Protein AF-A0A6G1S0A0-F1 (afdb_monomer_lite)

InterPro domains:
  IPR024366 Alpha-ketoglutarate-dependent dioxygenase FTO, C-terminal [PF12934] (105-200)
  IPR024367 Alpha-ketoglutarate-dependent dioxygenase FTO, catalytic domain [PF12933] (1-101)
  IPR024367 Alpha-ketoglutarate-dependent dioxygenase FTO, catalytic domain [SM01223] (1-102)
  IPR032868 Alpha-ketoglutarate-dependent dioxygenase FTO [PTHR31291] (1-202)
  IPR037151 Alpha-ketoglutarate-dependent dioxygenase AlkB-like superfamily [G3DSA:2.60.120.590] (1-106)
  IPR038413 FTO, C-terminal domain superfamily [G3DSA:1.20.58.1470] (107-204)

Organism: NCBI:txid2861861

pLDDT: mean 92.12, std 13.57, range [42.38, 98.81]

Structure (mmCIF, N/CA/C/O backbone):
data_AF-A0A6G1S0A0-F1
#
_entry.id   AF-A0A6G1S0A0-F1
#
loop_
_atom_site.group_PDB
_atom_site.id
_atom_site.type_symbol
_atom_site.label_atom_id
_atom_site.label_alt_id
_atom_site.label_comp_id
_atom_site.label_asym_id
_atom_site.label_entity_id
_atom_site.label_seq_id
_atom_site.pdbx_PDB_ins_code
_atom_site.Cartn_x
_atom_site.Cartn_y
_atom_site.Cartn_z
_atom_site.occupancy
_atom_site.B_iso_or_equiv
_atom_site.auth_seq_id
_atom_site.auth_comp_id
_atom_site.auth_asym_id
_atom_site.auth_atom_id
_atom_site.pdbx_PDB_model_num
ATOM 1 N N . ALA A 1 1 ? 19.056 2.245 -9.902 1.00 95.50 1 ALA A N 1
ATOM 2 C CA . ALA A 1 1 ? 18.126 3.201 -9.265 1.00 95.50 1 ALA A CA 1
ATOM 3 C C . ALA A 1 1 ? 17.149 2.480 -8.344 1.00 95.50 1 ALA A C 1
ATOM 5 O O . ALA A 1 1 ? 17.009 2.894 -7.205 1.00 95.50 1 ALA A O 1
ATOM 6 N N . VAL A 1 2 ? 16.526 1.392 -8.809 1.00 98.38 2 VAL A N 1
ATOM 7 C CA . VAL A 1 2 ? 15.686 0.499 -7.994 1.00 98.38 2 VAL A CA 1
ATOM 8 C C . VAL A 1 2 ? 16.148 -0.935 -8.245 1.00 98.38 2 VAL A C 1
ATOM 10 O O . VAL A 1 2 ? 16.406 -1.281 -9.399 1.00 98.38 2 VAL A O 1
ATOM 13 N N . SER A 1 3 ? 16.311 -1.728 -7.188 1.00 98.50 3 SER A N 1
ATOM 14 C CA . SER A 1 3 ? 16.755 -3.129 -7.265 1.00 98.50 3 SER A CA 1
ATOM 15 C C . SER A 1 3 ? 15.668 -4.053 -7.833 1.00 98.50 3 SER A C 1
ATOM 17 O O . SER A 1 3 ? 14.539 -3.624 -8.060 1.00 98.50 3 SER A O 1
ATOM 19 N N . TRP A 1 4 ? 16.009 -5.322 -8.077 1.00 98.62 4 TRP A N 1
ATOM 20 C CA . TRP A 1 4 ? 15.035 -6.349 -8.461 1.00 98.62 4 TRP A CA 1
ATOM 21 C C . TRP A 1 4 ? 13.940 -6.492 -7.403 1.00 98.62 4 TRP A C 1
ATOM 23 O O . TRP A 1 4 ? 14.249 -6.711 -6.233 1.00 98.62 4 TRP A O 1
ATOM 33 N N . HIS A 1 5 ? 12.683 -6.365 -7.818 1.00 98.62 5 HIS A N 1
ATOM 34 C CA . HIS A 1 5 ? 11.521 -6.475 -6.941 1.00 98.62 5 HIS A CA 1
ATOM 35 C C . HIS A 1 5 ? 10.269 -6.900 -7.717 1.00 98.62 5 HIS A C 1
ATOM 37 O O . HIS A 1 5 ? 10.259 -6.934 -8.953 1.00 98.62 5 HIS A O 1
ATOM 43 N N . HIS A 1 6 ? 9.231 -7.215 -6.949 1.00 98.38 6 HIS A N 1
ATOM 44 C CA . HIS A 1 6 ? 7.844 -7.253 -7.391 1.00 98.38 6 HIS A CA 1
ATOM 45 C C . HIS A 1 6 ? 7.145 -6.014 -6.830 1.00 98.38 6 HIS A C 1
ATOM 47 O O . HIS A 1 6 ? 7.466 -5.576 -5.723 1.00 98.38 6 HIS A O 1
ATOM 53 N N . ASP A 1 7 ? 6.200 -5.449 -7.571 1.00 98.25 7 ASP A N 1
ATOM 54 C CA . ASP A 1 7 ? 5.330 -4.417 -7.025 1.00 98.25 7 ASP A CA 1
ATOM 55 C C . ASP A 1 7 ? 4.378 -5.025 -5.987 1.00 98.25 7 ASP A C 1
ATOM 57 O O . ASP A 1 7 ? 3.679 -5.998 -6.273 1.00 98.25 7 ASP A O 1
ATOM 61 N N . GLU A 1 8 ? 4.352 -4.435 -4.793 1.00 97.25 8 GLU A N 1
ATOM 62 C CA . GLU A 1 8 ? 3.496 -4.851 -3.680 1.00 97.25 8 GLU A CA 1
ATOM 63 C C . GLU A 1 8 ? 2.157 -4.098 -3.665 1.00 97.25 8 GLU A C 1
ATOM 65 O O . GLU A 1 8 ? 2.003 -3.041 -4.287 1.00 97.25 8 GLU A O 1
ATOM 70 N N . ASN A 1 9 ? 1.200 -4.633 -2.899 1.00 97.19 9 ASN A N 1
ATOM 71 C CA . ASN A 1 9 ? -0.123 -4.048 -2.658 1.00 97.19 9 ASN A CA 1
ATOM 72 C C . ASN A 1 9 ? -0.909 -3.717 -3.942 1.00 97.19 9 ASN A C 1
ATOM 74 O O . ASN A 1 9 ? -1.528 -2.657 -4.057 1.00 97.19 9 ASN A O 1
ATOM 78 N N . LEU A 1 10 ? -0.856 -4.616 -4.926 1.00 97.88 10 LEU A N 1
ATOM 79 C CA . LEU A 1 10 ? -1.609 -4.524 -6.174 1.00 97.88 10 LEU A CA 1
ATOM 80 C C . LEU A 1 10 ? -2.776 -5.509 -6.171 1.00 97.88 10 LEU A C 1
ATOM 82 O O . LEU A 1 10 ? -2.641 -6.625 -5.672 1.00 97.88 10 LEU A O 1
ATOM 86 N N . VAL A 1 11 ? -3.885 -5.126 -6.808 1.00 97.94 11 VAL A N 1
ATOM 87 C CA . VAL A 1 11 ? -4.951 -6.078 -7.149 1.00 97.94 11 VAL A CA 1
ATOM 88 C C . VAL A 1 11 ? -4.357 -7.198 -8.010 1.00 97.94 11 VAL A C 1
ATOM 90 O O . VAL A 1 11 ? -3.557 -6.933 -8.915 1.00 97.94 11 VAL A O 1
ATOM 93 N N . GLU A 1 12 ? -4.735 -8.446 -7.730 1.00 96.81 12 GLU A N 1
ATOM 94 C CA . GLU A 1 12 ? -4.226 -9.622 -8.443 1.00 96.81 12 GLU A CA 1
ATOM 95 C C . GLU A 1 12 ? -4.387 -9.466 -9.966 1.00 96.81 12 GLU A C 1
ATOM 97 O O . GLU A 1 12 ? -5.451 -9.076 -10.453 1.00 96.81 12 GLU A O 1
ATOM 102 N N . ARG A 1 13 ? -3.305 -9.741 -10.713 1.00 97.81 13 ARG A N 1
ATOM 103 C CA . ARG A 1 13 ? -3.213 -9.607 -12.184 1.00 97.81 13 ARG A CA 1
ATOM 104 C C . ARG A 1 13 ? -3.558 -8.220 -12.742 1.00 97.81 13 ARG A C 1
ATOM 106 O O . ARG A 1 13 ? -3.835 -8.066 -13.933 1.00 97.81 13 ARG A O 1
ATOM 113 N N . SER A 1 14 ? -3.559 -7.188 -11.901 1.00 98.31 14 SER A N 1
ATOM 114 C CA . SER A 1 14 ? -3.779 -5.825 -12.370 1.00 98.31 14 SER A CA 1
ATOM 115 C C . SER A 1 14 ? -2.586 -5.299 -13.166 1.00 98.31 14 SER A C 1
ATOM 117 O O . SER A 1 14 ? -1.429 -5.640 -12.926 1.00 98.31 14 SER A O 1
ATOM 119 N N . THR A 1 15 ? -2.885 -4.441 -14.141 1.00 98.31 15 THR A N 1
ATOM 120 C CA . THR A 1 15 ? -1.860 -3.821 -14.983 1.00 98.31 15 THR A CA 1
ATOM 121 C C . THR A 1 15 ? -1.139 -2.697 -14.244 1.00 98.31 15 THR A C 1
ATOM 123 O O . THR A 1 15 ? -1.774 -1.851 -13.610 1.00 98.31 15 THR A O 1
ATOM 126 N N . VAL A 1 16 ? 0.181 -2.631 -14.423 1.00 98.75 16 VAL A N 1
ATOM 127 C CA . VAL A 1 16 ? 0.999 -1.465 -14.067 1.00 98.75 16 VAL A CA 1
ATOM 128 C C . VAL A 1 16 ? 1.418 -0.750 -15.344 1.00 98.75 16 VAL A C 1
ATOM 130 O O . VAL A 1 16 ? 1.975 -1.364 -16.255 1.00 98.75 16 VAL A O 1
ATOM 133 N N . ALA A 1 17 ? 1.166 0.555 -15.412 1.00 98.69 17 ALA A N 1
ATOM 134 C CA . ALA A 1 17 ? 1.540 1.389 -16.550 1.00 98.69 17 ALA A CA 1
ATOM 135 C C . ALA A 1 17 ? 2.553 2.447 -16.124 1.00 98.69 17 ALA A C 1
ATOM 137 O O . ALA A 1 17 ? 2.339 3.160 -15.144 1.00 98.69 17 ALA A O 1
ATOM 138 N N . VAL A 1 18 ? 3.655 2.571 -16.861 1.00 98.69 18 VAL A N 1
ATOM 139 C CA . VAL A 1 18 ? 4.736 3.493 -16.508 1.00 98.69 18 VAL A CA 1
ATOM 140 C C . VAL A 1 18 ? 5.029 4.431 -17.658 1.00 98.69 18 VAL A C 1
ATOM 142 O O . VAL A 1 18 ? 5.481 3.991 -18.708 1.00 98.69 18 VAL A O 1
ATOM 145 N N . TYR A 1 19 ? 4.840 5.727 -17.426 1.00 98.69 19 TYR A N 1
ATOM 146 C CA . TYR A 1 19 ? 5.375 6.781 -18.283 1.00 98.69 19 TYR A CA 1
ATOM 147 C C . TYR A 1 19 ? 6.781 7.157 -17.806 1.00 98.69 19 TYR A C 1
ATOM 149 O O . TYR A 1 19 ? 6.988 7.414 -16.615 1.00 98.69 19 TYR A O 1
ATOM 157 N N . SER A 1 20 ? 7.750 7.188 -18.717 1.00 97.94 20 SER A N 1
ATOM 158 C CA . SER A 1 20 ? 9.151 7.488 -18.435 1.00 97.94 20 SER A CA 1
ATOM 159 C C . SER A 1 20 ? 9.557 8.831 -19.028 1.00 97.94 20 SER A C 1
ATOM 161 O O . SER A 1 20 ? 9.347 9.102 -20.206 1.00 97.94 20 SER A O 1
ATOM 163 N N . TYR A 1 21 ? 10.199 9.672 -18.220 1.00 97.38 21 TYR A N 1
ATOM 164 C CA . TYR A 1 21 ? 10.673 10.979 -18.652 1.00 97.38 21 TYR A CA 1
ATOM 165 C C . TYR A 1 21 ? 12.127 11.190 -18.240 1.00 97.38 21 TYR A C 1
ATOM 167 O O . TYR A 1 21 ? 12.425 11.605 -17.119 1.00 97.38 21 TYR A O 1
ATOM 175 N N . SER A 1 22 ? 13.037 10.886 -19.157 1.00 94.00 22 SER A N 1
ATOM 176 C CA . SER A 1 22 ? 14.454 11.216 -19.023 1.00 94.00 22 SER A CA 1
ATOM 177 C C . SER A 1 22 ? 14.657 12.696 -19.352 1.00 94.00 22 SER A C 1
ATOM 179 O O . SER A 1 22 ? 14.157 13.182 -20.366 1.00 94.00 22 SER A O 1
ATOM 181 N N . CYS A 1 23 ? 15.362 13.431 -18.492 1.00 91.19 23 CYS A N 1
ATOM 182 C CA . CYS A 1 23 ? 15.725 14.813 -18.776 1.00 91.19 23 CYS A CA 1
ATOM 183 C C . CYS A 1 23 ? 16.877 14.802 -19.782 1.00 91.19 23 CYS A C 1
ATOM 185 O O . CYS A 1 23 ? 17.993 14.420 -19.434 1.00 91.19 23 CYS A O 1
ATOM 187 N N . GLU A 1 24 ? 16.620 15.206 -21.022 1.00 76.44 24 GLU A N 1
ATOM 188 C CA . GLU A 1 24 ? 17.705 15.502 -21.953 1.00 76.44 24 GLU A CA 1
ATOM 189 C C . GLU A 1 24 ? 18.445 16.755 -21.473 1.00 76.44 24 GLU A C 1
ATOM 191 O O . GLU A 1 24 ? 17.831 17.783 -21.162 1.00 76.44 24 GLU A O 1
ATOM 196 N N . GLU A 1 25 ? 19.773 16.688 -21.396 1.00 63.12 25 GLU A N 1
ATOM 197 C CA . GLU A 1 25 ? 20.568 17.897 -21.236 1.00 63.12 25 GLU A CA 1
ATOM 198 C C . GLU A 1 25 ? 20.462 18.699 -22.534 1.00 63.12 25 GLU A C 1
ATOM 200 O O . GLU A 1 25 ? 20.972 18.295 -23.579 1.00 63.12 25 GLU A O 1
ATOM 205 N N . LYS A 1 26 ? 19.805 19.864 -22.481 1.00 50.25 26 LYS A N 1
ATOM 206 C CA . LYS A 1 26 ? 19.878 20.861 -23.555 1.00 50.25 26 LYS A CA 1
ATOM 207 C C . LYS A 1 26 ? 21.329 21.339 -23.675 1.00 50.25 26 LYS A C 1
ATOM 209 O O . LYS A 1 26 ? 21.698 22.328 -23.051 1.00 50.25 26 LYS A O 1
ATOM 214 N N . GLY A 1 27 ? 22.155 20.626 -24.437 1.00 47.56 27 GLY A N 1
ATOM 215 C CA . GLY A 1 27 ? 23.546 21.013 -24.677 1.00 47.56 27 GLY A CA 1
ATOM 216 C C . GLY A 1 27 ? 24.524 19.894 -25.018 1.00 47.56 27 GLY A C 1
ATOM 217 O O . GLY A 1 27 ? 25.614 20.212 -25.478 1.00 47.56 27 GLY A O 1
ATOM 218 N N . SER A 1 28 ? 24.174 18.617 -24.859 1.00 45.78 28 SER A N 1
ATOM 219 C CA . SER A 1 28 ? 25.066 17.511 -25.227 1.00 45.78 28 SER A CA 1
ATOM 220 C C . SER A 1 28 ? 24.499 16.701 -26.388 1.00 45.78 28 SER A C 1
ATOM 222 O O . SER A 1 28 ? 24.260 15.501 -26.302 1.00 45.78 28 SER A O 1
ATOM 224 N N . ALA A 1 29 ? 24.403 17.351 -27.551 1.00 43.88 29 ALA A N 1
ATOM 225 C CA . ALA A 1 29 ? 24.795 16.640 -28.760 1.00 43.88 29 ALA A CA 1
ATOM 226 C C . ALA A 1 29 ? 26.285 16.308 -28.579 1.00 43.88 29 ALA A C 1
ATOM 228 O O . ALA A 1 29 ? 27.152 17.093 -28.954 1.00 43.88 29 ALA A O 1
ATOM 229 N N . MET A 1 30 ? 26.586 15.206 -27.883 1.00 47.97 30 MET A N 1
ATOM 230 C CA . MET A 1 30 ? 27.919 14.627 -27.914 1.00 47.97 30 MET A CA 1
ATOM 231 C C . MET A 1 30 ? 28.153 14.221 -29.363 1.00 47.97 30 MET A C 1
ATOM 233 O O . MET A 1 30 ? 27.707 13.172 -29.826 1.00 47.97 30 MET A O 1
ATOM 237 N N . GLU A 1 31 ? 28.799 15.122 -30.095 1.00 42.38 31 GLU A N 1
ATOM 238 C CA . GLU A 1 31 ? 29.459 14.819 -31.346 1.00 42.38 31 GLU A CA 1
ATOM 239 C C . GLU A 1 31 ? 30.332 13.577 -31.132 1.00 42.38 31 GLU A C 1
ATOM 241 O O . GLU A 1 31 ? 31.257 13.578 -30.322 1.00 42.38 31 GLU A O 1
ATOM 246 N N . GLY A 1 32 ? 30.001 12.507 -31.855 1.00 50.59 32 GLY A N 1
ATOM 247 C CA . GLY A 1 32 ? 30.906 11.401 -32.142 1.00 50.59 32 GLY A CA 1
ATOM 248 C C . GLY A 1 32 ? 31.420 10.619 -30.934 1.00 50.59 32 GLY A C 1
ATOM 249 O O . GLY A 1 32 ? 32.616 10.634 -30.650 1.00 50.59 32 GLY A O 1
ATOM 250 N N . SER A 1 33 ? 30.574 9.802 -30.303 1.00 45.50 33 SER A N 1
ATOM 251 C CA . SER A 1 33 ? 31.106 8.594 -29.668 1.00 45.50 33 SER A CA 1
ATOM 252 C C . SER A 1 33 ? 31.300 7.547 -30.762 1.00 45.50 33 SER A C 1
ATOM 254 O O . SER A 1 33 ? 30.321 7.067 -31.334 1.00 45.50 33 SER A O 1
ATOM 256 N N . ASN A 1 34 ? 32.560 7.231 -31.076 1.00 43.56 34 ASN A N 1
ATOM 257 C CA . ASN A 1 34 ? 32.950 6.086 -31.899 1.00 43.56 34 ASN A CA 1
ATOM 258 C C . ASN A 1 34 ? 32.008 4.900 -31.654 1.00 43.56 34 ASN A C 1
ATOM 260 O O . ASN A 1 34 ? 31.751 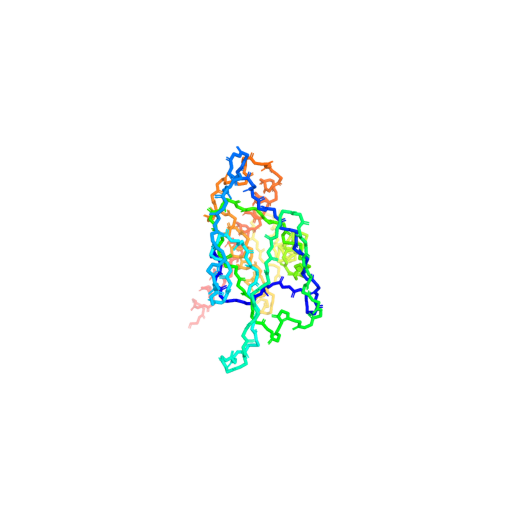4.576 -30.494 1.00 43.56 34 ASN A O 1
ATOM 264 N N . GLU A 1 35 ? 31.575 4.226 -32.723 1.00 49.06 35 GLU A N 1
ATOM 265 C CA . GLU A 1 35 ? 30.969 2.889 -32.694 1.00 49.06 35 GLU A CA 1
ATOM 266 C C . GLU A 1 35 ? 31.973 1.868 -32.116 1.00 49.06 35 GLU A C 1
ATOM 268 O O . GLU A 1 35 ? 32.453 0.950 -32.777 1.00 49.06 35 GLU A O 1
ATOM 273 N N . GLN A 1 36 ? 32.356 2.025 -30.853 1.00 55.56 36 GLN A N 1
ATOM 274 C CA . GLN A 1 36 ? 32.823 0.913 -30.060 1.00 55.56 36 GLN A CA 1
ATOM 275 C C . GLN A 1 36 ? 31.597 0.038 -29.879 1.00 55.56 36 GLN A C 1
ATOM 277 O O . GLN A 1 36 ? 30.600 0.476 -29.314 1.00 55.56 36 GLN A O 1
ATOM 282 N N . THR A 1 37 ? 31.658 -1.187 -30.391 1.00 57.12 37 THR A N 1
ATOM 283 C CA . THR A 1 37 ? 30.698 -2.252 -30.097 1.00 57.12 37 THR A CA 1
ATOM 284 C C . THR A 1 37 ? 30.572 -2.402 -28.583 1.00 57.12 37 THR A C 1
ATOM 286 O O . THR A 1 37 ? 31.327 -3.151 -27.956 1.00 57.12 37 THR A O 1
ATOM 289 N N . LEU A 1 38 ? 29.655 -1.647 -27.981 1.00 65.38 38 LEU A N 1
ATOM 290 C CA . LEU A 1 38 ? 29.326 -1.745 -26.572 1.00 65.38 38 LEU A CA 1
ATOM 291 C C . LEU A 1 38 ? 28.714 -3.131 -26.375 1.00 65.38 38 LEU A C 1
ATOM 293 O O . LEU A 1 38 ? 27.673 -3.460 -26.940 1.00 65.38 38 LEU A O 1
ATOM 297 N N . LYS A 1 39 ? 29.398 -3.988 -25.613 1.00 86.19 39 LYS A N 1
ATOM 298 C CA . LYS A 1 39 ? 28.815 -5.262 -25.193 1.00 86.19 39 LYS A CA 1
ATOM 299 C C . LYS A 1 39 ? 27.770 -4.974 -24.118 1.00 86.19 39 LYS A C 1
ATOM 301 O O . LYS A 1 39 ? 28.127 -4.609 -23.001 1.00 86.19 39 LYS A O 1
ATOM 306 N N . GLY A 1 40 ? 26.500 -5.193 -24.448 1.00 90.44 40 GLY A N 1
ATOM 307 C CA . GLY A 1 40 ? 25.378 -5.048 -23.521 1.00 90.44 40 GLY A CA 1
ATOM 308 C C . GLY A 1 40 ? 24.667 -3.699 -23.634 1.00 90.44 40 GLY A C 1
ATOM 309 O O . GLY A 1 40 ? 24.695 -3.056 -24.677 1.00 90.44 40 GLY A O 1
ATOM 310 N N . ARG A 1 41 ? 23.979 -3.307 -22.557 1.00 93.94 41 ARG A N 1
ATOM 311 C CA . ARG A 1 41 ? 23.152 -2.091 -22.501 1.00 93.94 41 ARG A CA 1
ATOM 312 C C . ARG A 1 41 ? 23.995 -0.813 -22.496 1.00 93.94 41 ARG A C 1
ATOM 314 O O . ARG A 1 41 ? 25.085 -0.800 -21.922 1.00 93.94 41 ARG A O 1
ATOM 321 N N . ASP A 1 42 ? 23.438 0.283 -23.005 1.00 94.19 42 ASP A N 1
ATOM 322 C CA . ASP A 1 42 ? 24.081 1.602 -22.964 1.00 94.19 42 ASP A CA 1
ATOM 323 C C . ASP A 1 42 ? 24.128 2.165 -21.519 1.00 94.19 42 ASP A C 1
ATOM 325 O O . ASP A 1 42 ? 23.076 2.310 -20.877 1.00 94.19 42 ASP A O 1
ATOM 329 N N . PRO A 1 43 ? 25.321 2.463 -20.957 1.00 94.12 43 PRO A N 1
ATOM 330 C CA . PRO A 1 43 ? 25.464 3.055 -19.630 1.00 94.12 43 PRO A CA 1
ATOM 331 C C . PRO A 1 43 ? 24.762 4.410 -19.461 1.00 94.12 43 PRO A C 1
ATOM 333 O O . PRO A 1 43 ? 24.310 4.705 -18.353 1.00 94.12 43 PRO A O 1
ATOM 336 N N . ALA A 1 44 ? 24.649 5.200 -20.532 1.00 93.12 44 ALA A N 1
ATOM 337 C CA . ALA A 1 44 ? 24.101 6.551 -20.510 1.00 93.12 44 ALA A CA 1
ATOM 338 C C . ALA A 1 44 ? 22.567 6.583 -20.489 1.00 93.12 44 ALA A C 1
ATOM 340 O O . ALA A 1 44 ? 21.980 7.523 -19.947 1.00 93.12 44 ALA A O 1
ATOM 341 N N . VAL A 1 45 ? 21.920 5.546 -21.024 1.00 95.25 45 VAL A N 1
ATOM 342 C CA . VAL A 1 45 ? 20.464 5.480 -21.195 1.00 95.25 45 VAL A CA 1
ATOM 343 C C . VAL A 1 45 ? 19.796 4.793 -19.999 1.00 95.25 45 VAL A C 1
ATOM 345 O O . VAL A 1 45 ? 20.304 3.824 -19.425 1.00 95.25 45 VAL A O 1
ATOM 348 N N . TRP A 1 46 ? 18.624 5.294 -19.606 1.00 97.88 46 TRP A N 1
ATOM 349 C CA . TRP A 1 46 ? 17.771 4.657 -18.601 1.00 97.88 46 TRP A CA 1
ATOM 350 C C . TRP A 1 46 ? 17.133 3.395 -19.164 1.00 97.88 46 TRP A C 1
ATOM 352 O O . TRP A 1 46 ? 16.697 3.392 -20.307 1.00 97.88 46 TRP A O 1
ATOM 362 N N . HIS A 1 47 ? 17.042 2.332 -18.366 1.00 98.50 47 HIS A N 1
ATOM 363 C CA . HIS A 1 47 ? 16.380 1.102 -18.801 1.00 98.50 47 HIS A CA 1
ATOM 364 C C . HIS A 1 47 ? 15.461 0.548 -17.713 1.00 98.50 47 HIS A C 1
ATOM 366 O O . HIS A 1 47 ? 15.727 0.698 -16.513 1.00 98.50 47 HIS A O 1
ATOM 372 N N . VAL A 1 48 ? 14.413 -0.157 -18.137 1.00 98.69 48 VAL A N 1
ATOM 373 C CA . VAL A 1 48 ? 13.723 -1.129 -17.284 1.00 98.69 48 VAL A CA 1
ATOM 374 C C . VAL A 1 48 ? 14.347 -2.502 -17.515 1.00 98.69 48 VAL A C 1
ATOM 376 O O . VAL A 1 48 ? 14.512 -2.944 -18.653 1.00 98.69 48 VAL A O 1
ATOM 379 N N . GLY A 1 49 ? 14.761 -3.143 -16.426 1.00 98.62 49 GLY A N 1
ATOM 380 C CA . GLY A 1 49 ? 15.245 -4.515 -16.442 1.00 98.62 49 GLY A CA 1
ATOM 381 C C . GLY A 1 49 ? 14.109 -5.482 -16.131 1.00 98.62 49 GLY A C 1
ATOM 382 O O . GLY A 1 49 ? 13.315 -5.192 -15.240 1.00 98.62 49 GLY A O 1
ATOM 383 N N . LEU A 1 50 ? 14.058 -6.626 -16.810 1.00 98.75 50 LEU A N 1
ATOM 384 C CA . LEU A 1 50 ? 13.082 -7.692 -16.567 1.00 98.75 50 LEU A CA 1
ATOM 385 C C . LEU A 1 50 ? 13.786 -9.052 -16.506 1.00 98.75 50 LEU A C 1
ATOM 387 O O . LEU A 1 50 ? 14.651 -9.339 -17.336 1.00 98.75 50 LEU A O 1
ATOM 391 N N . LYS A 1 51 ? 13.406 -9.896 -15.545 1.00 98.69 51 LYS A N 1
ATOM 392 C CA . LYS A 1 51 ? 13.862 -11.289 -15.449 1.00 98.69 51 LYS A CA 1
ATOM 393 C C . LYS A 1 51 ? 12.756 -12.193 -14.923 1.00 98.69 51 LYS A C 1
ATOM 395 O O . LYS A 1 51 ? 11.928 -11.749 -14.131 1.00 98.69 51 LYS A O 1
ATOM 400 N N . VAL A 1 52 ? 12.789 -13.468 -15.293 1.00 98.62 52 VAL A N 1
ATOM 401 C CA . VAL A 1 52 ? 11.930 -14.491 -14.680 1.00 98.62 52 VAL A CA 1
ATOM 402 C C . VAL A 1 52 ? 12.279 -14.595 -13.187 1.00 98.62 52 VAL A C 1
ATOM 404 O O . VAL A 1 52 ? 13.454 -14.522 -12.800 1.00 98.62 52 VAL A O 1
ATOM 407 N N . ALA A 1 53 ? 11.270 -14.682 -12.318 1.00 97.62 53 ALA A N 1
ATOM 408 C CA . ALA A 1 53 ? 11.496 -14.817 -10.882 1.00 97.62 53 ALA A CA 1
ATOM 409 C C . ALA A 1 53 ? 12.271 -16.112 -10.584 1.00 97.62 53 ALA A C 1
ATOM 411 O O . ALA A 1 53 ? 12.032 -17.140 -11.209 1.00 97.62 53 ALA A O 1
ATOM 412 N N . TRP A 1 54 ? 13.217 -16.054 -9.640 1.00 97.25 54 TRP A N 1
ATOM 413 C CA . TRP A 1 54 ? 14.063 -17.196 -9.233 1.00 97.25 54 TRP A CA 1
ATOM 414 C C . TRP A 1 54 ? 15.008 -17.771 -10.301 1.00 97.25 54 TRP A C 1
ATOM 416 O O . TRP A 1 54 ? 15.757 -18.695 -10.004 1.00 97.25 54 TRP A O 1
ATOM 426 N N . ASP A 1 55 ? 15.037 -17.195 -11.501 1.00 98.31 55 ASP A N 1
ATOM 427 C CA . ASP A 1 55 ? 15.871 -17.651 -12.613 1.00 98.31 55 ASP A CA 1
ATOM 428 C C . ASP A 1 55 ? 16.953 -16.612 -12.949 1.00 98.31 55 ASP A C 1
ATOM 430 O O . ASP A 1 55 ? 16.667 -15.417 -13.066 1.00 98.31 55 ASP A O 1
ATOM 434 N N . ILE A 1 56 ? 18.203 -17.057 -13.055 1.00 97.75 56 ILE A N 1
ATOM 435 C CA . ILE A 1 56 ? 19.349 -16.251 -13.508 1.00 97.75 56 ILE A CA 1
ATOM 436 C C . ILE A 1 56 ? 20.068 -16.872 -14.716 1.00 97.75 56 ILE A C 1
ATOM 438 O O . ILE A 1 56 ? 21.054 -16.306 -15.183 1.00 97.75 56 ILE A O 1
ATOM 442 N N . GLU A 1 57 ? 19.583 -18.014 -15.207 1.00 98.38 57 GLU A N 1
ATOM 443 C CA . GLU A 1 57 ? 20.093 -18.710 -16.390 1.00 98.38 57 GLU A CA 1
ATOM 444 C C . GLU A 1 57 ? 19.451 -18.139 -17.656 1.00 98.38 57 GLU A C 1
ATOM 446 O O . GLU A 1 57 ? 20.136 -17.878 -18.647 1.00 98.38 57 GLU A O 1
ATOM 451 N N . THR A 1 58 ? 18.138 -17.878 -17.616 1.00 98.31 58 THR A N 1
ATOM 452 C CA . THR A 1 58 ? 17.451 -17.178 -18.705 1.00 98.31 58 THR A CA 1
ATOM 453 C C . THR A 1 58 ? 17.972 -15.739 -18.791 1.00 98.31 58 THR A C 1
ATOM 455 O O . THR A 1 58 ? 17.855 -14.988 -17.815 1.00 98.31 58 THR A O 1
ATOM 458 N N . PRO A 1 59 ? 18.521 -15.302 -19.944 1.00 98.06 59 PRO A N 1
ATOM 459 C CA . PRO A 1 59 ? 19.028 -13.944 -20.090 1.00 98.06 59 PRO A CA 1
ATOM 460 C C . PRO A 1 59 ? 17.941 -12.900 -19.814 1.00 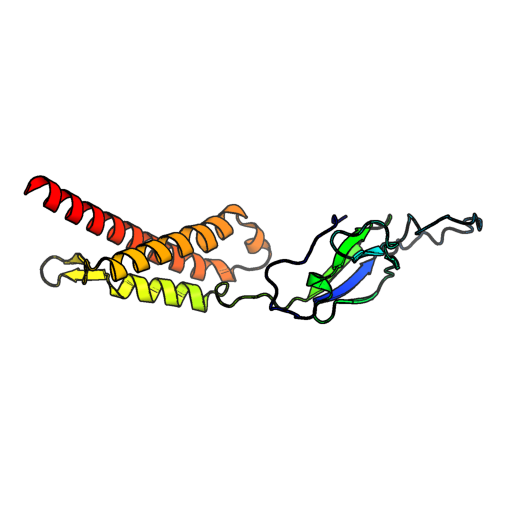98.06 59 PRO A C 1
ATOM 462 O O . PRO A 1 59 ? 16.883 -12.901 -20.443 1.00 98.06 59 PRO A O 1
ATOM 465 N N . GLY A 1 60 ? 18.213 -11.989 -18.879 1.00 98.00 60 GLY A N 1
ATOM 466 C CA . GLY A 1 60 ? 17.321 -10.871 -18.584 1.00 98.00 60 GLY A CA 1
ATOM 467 C C . GLY A 1 60 ? 17.261 -9.855 -19.726 1.00 98.00 60 GLY A C 1
ATOM 468 O O . GLY A 1 60 ? 18.197 -9.716 -20.516 1.00 98.00 60 GLY A O 1
ATOM 469 N N . LEU A 1 61 ? 16.169 -9.097 -19.780 1.00 98.50 61 LEU A N 1
ATOM 470 C CA . LEU A 1 61 ? 15.995 -8.000 -20.727 1.00 98.50 61 LEU A CA 1
ATOM 471 C C . LEU A 1 61 ? 16.383 -6.675 -20.076 1.00 98.50 61 LEU A C 1
ATOM 473 O O . LEU A 1 61 ? 16.057 -6.430 -18.916 1.00 98.50 61 LEU A O 1
ATOM 477 N N . ALA A 1 62 ? 17.035 -5.804 -20.843 1.00 98.44 62 ALA A N 1
ATOM 478 C CA . ALA A 1 62 ? 17.259 -4.405 -20.497 1.00 98.44 62 ALA A CA 1
ATOM 479 C C . ALA A 1 62 ? 16.676 -3.546 -21.622 1.00 98.44 62 ALA A C 1
ATOM 481 O O . ALA A 1 62 ? 17.264 -3.443 -22.696 1.00 98.44 62 ALA A O 1
ATOM 482 N N . ILE A 1 63 ? 15.500 -2.967 -21.387 1.00 98.25 63 ILE A N 1
ATOM 483 C CA . ILE A 1 63 ? 14.740 -2.231 -22.403 1.00 98.25 63 ILE A CA 1
ATOM 484 C C . ILE A 1 63 ? 15.042 -0.734 -22.245 1.00 98.25 63 ILE A C 1
ATOM 486 O O . ILE A 1 63 ? 14.796 -0.209 -21.153 1.00 98.25 63 ILE A O 1
ATOM 490 N N . PRO A 1 64 ? 15.591 -0.050 -23.269 1.00 97.81 64 PRO A N 1
ATOM 491 C CA . PRO A 1 64 ? 15.911 1.373 -23.187 1.00 97.81 64 PRO A CA 1
ATOM 492 C C . PRO A 1 64 ? 14.640 2.215 -23.047 1.00 97.81 64 PRO A C 1
ATOM 494 O O . PRO A 1 64 ? 13.608 1.898 -23.632 1.00 97.81 64 PRO A O 1
ATOM 497 N N . LEU A 1 65 ? 14.728 3.283 -22.256 1.00 97.25 65 LEU A N 1
ATOM 498 C CA . LEU A 1 65 ? 13.649 4.226 -21.977 1.00 97.25 65 LEU A CA 1
ATOM 499 C C . LEU A 1 65 ? 14.105 5.645 -22.324 1.00 97.25 65 LEU A C 1
ATOM 501 O O . LEU A 1 65 ? 14.812 6.303 -21.548 1.00 97.25 65 LEU A O 1
ATOM 505 N N . HIS A 1 66 ? 13.661 6.125 -23.478 1.00 95.12 66 HIS A N 1
ATOM 506 C CA . HIS A 1 66 ? 13.856 7.497 -23.920 1.00 95.12 66 HIS A CA 1
ATOM 507 C C . HIS A 1 66 ? 12.793 8.421 -23.321 1.00 95.12 66 HIS A C 1
ATOM 509 O O . HIS A 1 66 ? 11.907 8.016 -22.558 1.00 95.12 66 HIS A O 1
ATOM 515 N N . GLN A 1 67 ? 12.924 9.710 -23.613 1.00 95.94 67 GLN A N 1
ATOM 516 C CA . GLN A 1 67 ? 11.984 10.714 -23.148 1.00 95.94 67 GLN A CA 1
ATOM 517 C C . GLN A 1 67 ? 10.593 10.473 -23.755 1.00 95.94 67 GLN A C 1
ATOM 519 O O . GLN A 1 67 ? 10.417 10.543 -24.966 1.00 95.94 67 GLN A O 1
ATOM 524 N N . GLY A 1 68 ? 9.597 10.231 -22.902 1.00 95.00 68 GLY A N 1
ATOM 525 C CA . GLY A 1 68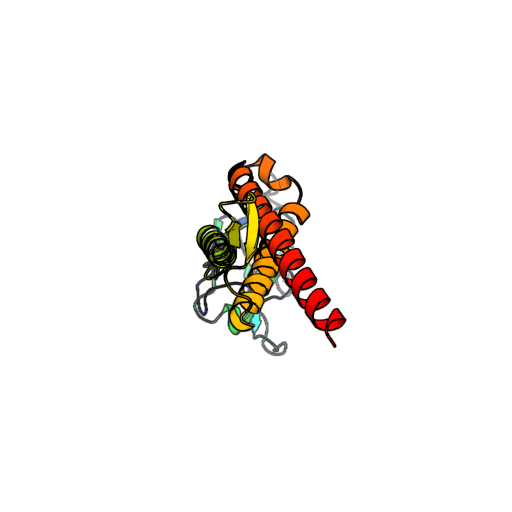 ? 8.206 10.046 -23.319 1.00 95.00 68 GLY A CA 1
ATOM 526 C C . GLY A 1 68 ? 7.808 8.598 -23.595 1.00 95.00 68 GLY A C 1
ATOM 527 O O . GLY A 1 68 ? 6.621 8.338 -23.797 1.00 95.00 68 GLY A O 1
ATOM 528 N N . ASP A 1 69 ? 8.754 7.657 -23.546 1.00 98.06 69 ASP A N 1
ATOM 529 C CA . ASP A 1 69 ? 8.444 6.235 -23.666 1.00 98.06 69 ASP A CA 1
ATOM 530 C C . ASP A 1 69 ? 7.545 5.782 -22.510 1.00 98.06 69 ASP A C 1
ATOM 532 O O . ASP A 1 69 ? 7.696 6.209 -21.358 1.00 98.06 69 ASP A O 1
ATOM 536 N N . PHE A 1 70 ? 6.628 4.863 -22.806 1.00 97.19 70 PHE A N 1
ATOM 537 C CA . PHE A 1 70 ? 5.822 4.193 -21.795 1.00 97.19 70 PHE A CA 1
ATOM 538 C C . PHE A 1 70 ? 5.882 2.677 -21.967 1.00 97.19 70 PHE A C 1
ATOM 540 O O . PHE A 1 70 ? 6.046 2.169 -23.075 1.00 97.19 70 PHE A O 1
ATOM 547 N N . TYR A 1 71 ? 5.733 1.948 -20.864 1.00 98.50 71 TYR A N 1
ATOM 548 C CA . TYR A 1 71 ? 5.644 0.490 -20.877 1.00 98.50 71 TYR A CA 1
ATOM 549 C C . TYR A 1 71 ? 4.535 -0.006 -19.952 1.00 98.50 71 TYR A C 1
ATOM 551 O O . TYR A 1 71 ? 4.096 0.697 -19.037 1.00 98.50 71 TYR A O 1
ATOM 559 N N . LEU A 1 72 ? 4.078 -1.227 -20.219 1.00 98.62 72 LEU A N 1
ATOM 560 C CA . LEU A 1 72 ? 2.977 -1.874 -19.519 1.00 98.62 72 LEU A CA 1
ATOM 561 C C . LEU A 1 72 ? 3.436 -3.234 -18.994 1.00 98.62 72 LEU A C 1
ATOM 563 O O . LEU A 1 72 ? 4.008 -4.024 -19.744 1.00 98.62 72 LEU A O 1
ATOM 567 N N . MET A 1 73 ? 3.151 -3.512 -17.726 1.00 98.56 73 MET A N 1
ATOM 568 C CA . MET A 1 73 ? 3.228 -4.854 -17.156 1.00 98.56 73 MET A CA 1
ATOM 569 C C . MET A 1 73 ? 1.804 -5.385 -17.045 1.00 98.56 73 MET A C 1
ATOM 571 O O . MET A 1 73 ? 1.008 -4.846 -16.278 1.00 98.56 73 MET A O 1
ATOM 575 N N . LEU A 1 74 ? 1.474 -6.373 -17.876 1.00 98.56 74 LEU A N 1
ATOM 576 C CA . LEU A 1 74 ? 0.117 -6.895 -18.042 1.00 98.56 74 LEU A CA 1
ATOM 577 C C . LEU A 1 74 ? -0.070 -8.195 -17.256 1.00 98.56 74 LEU A C 1
ATOM 579 O O . LEU A 1 74 ? 0.869 -8.980 -17.147 1.00 98.56 74 LEU A O 1
ATOM 583 N N . ASP A 1 75 ? -1.297 -8.434 -16.792 1.00 98.38 75 ASP A N 1
ATOM 584 C CA . ASP A 1 75 ? -1.717 -9.675 -16.126 1.00 98.38 75 ASP A CA 1
ATOM 585 C C . ASP A 1 75 ? -0.740 -10.101 -15.005 1.00 98.38 75 ASP A C 1
ATOM 587 O O . ASP A 1 75 ? -0.374 -9.299 -14.143 1.00 98.38 75 ASP A O 1
ATOM 591 N N . ASP A 1 76 ? -0.303 -11.355 -15.003 1.00 98.19 76 ASP A N 1
ATOM 592 C CA . ASP A 1 76 ? 0.591 -11.944 -14.016 1.00 98.19 76 ASP A CA 1
ATOM 593 C C . ASP A 1 76 ? 2.079 -11.592 -14.196 1.00 98.19 76 ASP A C 1
ATOM 595 O O . ASP A 1 76 ? 2.915 -12.136 -13.471 1.00 98.19 76 ASP A O 1
ATOM 599 N N . LEU A 1 77 ? 2.450 -10.670 -15.098 1.00 98.50 77 LEU A N 1
ATOM 600 C CA . LEU A 1 77 ? 3.860 -10.340 -15.351 1.00 98.50 77 LEU A CA 1
ATOM 601 C C . LEU A 1 77 ? 4.578 -9.884 -14.074 1.00 98.50 77 LEU A C 1
ATOM 603 O O . LEU A 1 77 ? 5.692 -10.323 -13.805 1.00 98.50 77 LEU A O 1
ATOM 607 N N . ASN A 1 78 ? 3.925 -9.059 -13.248 1.00 98.31 78 ASN A N 1
ATOM 608 C CA . ASN A 1 78 ? 4.486 -8.620 -11.966 1.00 98.31 78 ASN A CA 1
ATOM 609 C C . ASN A 1 78 ? 4.594 -9.759 -10.932 1.00 98.31 78 ASN A C 1
ATOM 611 O O . ASN A 1 78 ? 5.341 -9.634 -9.970 1.00 98.31 78 ASN A O 1
ATOM 615 N N . MET A 1 79 ? 3.870 -10.866 -11.110 1.00 97.81 79 MET A N 1
ATOM 616 C CA . MET A 1 79 ? 3.933 -12.037 -10.226 1.00 97.81 79 MET A CA 1
ATOM 617 C C . MET A 1 79 ? 5.002 -13.034 -10.689 1.00 97.81 79 MET A C 1
ATOM 619 O O . MET A 1 79 ? 5.720 -13.606 -9.873 1.00 97.81 79 MET A O 1
ATOM 623 N N . THR A 1 80 ? 5.114 -13.244 -12.001 1.00 98.44 80 THR A N 1
ATOM 624 C CA . THR A 1 80 ? 5.997 -14.250 -12.612 1.00 98.44 80 THR A CA 1
ATOM 625 C C . THR A 1 80 ? 7.409 -13.727 -12.876 1.00 98.44 80 THR A C 1
ATOM 627 O O . THR A 1 80 ? 8.359 -14.510 -12.954 1.00 98.44 80 THR A O 1
ATOM 630 N N . HIS A 1 81 ? 7.570 -12.408 -12.987 1.00 98.69 81 HIS A N 1
ATOM 631 C CA . HIS A 1 81 ? 8.838 -11.749 -13.273 1.00 98.69 81 HIS A CA 1
ATOM 632 C C . HIS A 1 81 ? 9.179 -10.707 -12.212 1.00 98.69 81 HIS A C 1
ATOM 634 O O . HIS A 1 81 ? 8.312 -10.095 -11.592 1.00 98.69 81 HIS A O 1
ATOM 640 N N . GLN A 1 82 ? 10.477 -10.487 -12.033 1.00 98.75 82 GLN A N 1
ATOM 641 C CA . GLN A 1 82 ? 11.011 -9.363 -11.277 1.00 98.75 82 GLN A CA 1
ATOM 642 C C . GLN A 1 82 ? 11.426 -8.270 -12.249 1.00 98.75 82 GLN A C 1
ATOM 644 O O . GLN A 1 82 ? 11.951 -8.556 -13.331 1.00 98.75 82 GLN A O 1
ATOM 649 N N . HIS A 1 83 ? 11.277 -7.020 -11.828 1.00 98.81 83 HIS A N 1
ATOM 650 C CA . HIS A 1 83 ? 11.768 -5.882 -12.589 1.00 98.81 83 HIS A CA 1
ATOM 651 C C . HIS A 1 83 ? 12.692 -4.997 -11.747 1.00 98.81 83 HIS A C 1
ATOM 653 O O . HIS A 1 83 ? 12.689 -5.034 -10.514 1.00 98.81 83 HIS A O 1
ATOM 659 N N . CYS A 1 84 ? 13.551 -4.237 -12.418 1.00 98.75 84 CYS A N 1
ATOM 660 C CA . CYS A 1 84 ? 14.438 -3.263 -11.790 1.00 98.75 84 CYS A CA 1
ATOM 661 C C . CYS A 1 84 ? 14.562 -2.008 -12.658 1.00 98.75 84 CYS A C 1
ATOM 663 O O . CYS A 1 84 ? 14.192 -2.000 -13.833 1.00 98.75 84 CYS A O 1
ATOM 665 N N . VAL A 1 85 ? 15.108 -0.934 -12.083 1.00 98.62 85 VAL A N 1
ATOM 666 C CA . VAL A 1 85 ? 15.377 0.307 -12.822 1.00 98.62 85 VAL A CA 1
ATOM 667 C C . VAL A 1 85 ? 16.880 0.536 -12.890 1.00 98.62 85 VAL A C 1
ATOM 669 O O . VAL A 1 85 ? 17.526 0.874 -11.884 1.00 98.62 85 VAL A O 1
ATOM 672 N N . LEU A 1 86 ? 17.420 0.389 -14.099 1.00 98.31 86 LEU A N 1
ATOM 673 C CA . LEU A 1 86 ? 18.823 0.622 -14.418 1.00 98.31 86 LEU A CA 1
ATOM 674 C C . LEU A 1 86 ? 19.018 2.112 -14.713 1.00 98.31 86 LEU A C 1
ATOM 676 O O . LEU A 1 86 ? 18.320 2.691 -15.546 1.00 98.31 86 LEU A O 1
ATOM 680 N N . ALA A 1 87 ? 19.940 2.737 -13.984 1.00 97.88 87 ALA A N 1
ATOM 681 C CA . ALA A 1 87 ? 20.176 4.171 -14.095 1.00 97.88 87 ALA A CA 1
ATOM 682 C C . ALA A 1 87 ? 20.957 4.507 -15.375 1.00 97.88 87 ALA A C 1
ATOM 684 O O . ALA A 1 87 ? 21.949 3.838 -15.688 1.00 97.88 87 ALA A O 1
ATOM 685 N N . GLY A 1 88 ? 20.501 5.555 -16.063 1.00 95.25 88 GLY A N 1
ATOM 686 C CA . GLY A 1 88 ? 21.303 6.318 -17.015 1.00 95.25 88 GLY A CA 1
ATOM 687 C C . GLY A 1 88 ? 22.075 7.437 -16.310 1.00 95.25 88 GLY A C 1
ATOM 688 O O . GLY A 1 88 ? 22.087 7.514 -15.078 1.00 95.25 88 GLY A O 1
ATOM 689 N N . PHE A 1 89 ? 22.710 8.316 -17.085 1.00 93.81 89 PHE A N 1
ATOM 690 C CA . PHE A 1 89 ? 23.506 9.421 -16.533 1.00 93.81 89 PHE A CA 1
ATOM 691 C C . PHE A 1 89 ? 22.672 10.650 -16.170 1.00 93.81 89 PHE A C 1
ATOM 693 O O . PHE A 1 89 ? 22.974 11.323 -15.186 1.00 93.81 89 PHE A O 1
ATOM 700 N N . SER A 1 90 ? 21.620 10.942 -16.936 1.00 94.19 90 SER A N 1
ATOM 701 C CA . SER A 1 90 ? 20.799 12.127 -16.704 1.00 94.19 90 SER A CA 1
ATOM 702 C C . SER A 1 90 ? 19.750 11.911 -15.605 1.00 94.19 90 SER A C 1
ATOM 704 O O . SER A 1 90 ? 19.350 10.774 -15.335 1.00 94.19 90 SER A O 1
ATOM 706 N N . PRO A 1 91 ? 19.249 12.983 -14.965 1.00 96.81 91 PRO A N 1
ATOM 707 C CA . PRO A 1 91 ? 18.068 12.896 -14.115 1.00 96.81 91 PRO A CA 1
ATOM 708 C C . PRO A 1 91 ? 16.863 12.342 -14.882 1.00 96.81 91 PRO A C 1
ATOM 710 O O . PRO A 1 91 ? 16.689 12.601 -16.072 1.00 96.81 91 PRO A O 1
ATOM 713 N N . ARG A 1 92 ? 15.995 11.607 -14.187 1.00 96.75 92 ARG A N 1
ATOM 714 C CA . ARG A 1 92 ? 14.808 10.992 -14.786 1.00 96.75 92 ARG A CA 1
ATOM 715 C C . ARG A 1 92 ? 13.661 10.954 -13.796 1.00 96.75 92 ARG A C 1
ATOM 717 O O . ARG A 1 92 ? 13.850 10.656 -12.619 1.00 96.75 92 ARG A O 1
ATOM 724 N N . PHE A 1 93 ? 12.470 11.214 -14.312 1.00 97.94 93 PHE A N 1
ATOM 725 C CA . PHE A 1 93 ? 11.202 11.055 -13.621 1.00 97.94 93 PHE A CA 1
ATOM 726 C C . PHE A 1 93 ? 10.419 9.896 -14.237 1.00 97.94 93 PHE A C 1
ATOM 728 O O . PHE A 1 93 ? 10.638 9.497 -15.384 1.00 97.94 93 PHE A O 1
ATOM 735 N N . SER A 1 94 ? 9.477 9.361 -13.473 1.00 98.19 94 SER A N 1
ATOM 736 C CA . SER A 1 94 ? 8.502 8.403 -13.978 1.00 98.19 94 SER A CA 1
ATOM 737 C C . SER A 1 94 ? 7.176 8.562 -13.258 1.00 98.19 94 SER A C 1
ATOM 739 O O . SER A 1 94 ? 7.154 8.892 -12.072 1.00 98.19 94 SER A O 1
ATOM 741 N N . SER A 1 95 ? 6.087 8.278 -13.965 1.00 98.62 95 SER A N 1
ATOM 742 C CA . SER A 1 95 ? 4.758 8.123 -13.378 1.00 98.62 95 SER A CA 1
ATOM 743 C C . SER A 1 95 ? 4.356 6.659 -13.480 1.00 98.62 95 SER A C 1
ATOM 745 O O . SER A 1 95 ? 4.152 6.162 -14.587 1.00 98.62 95 SER A O 1
ATOM 747 N N . THR A 1 96 ? 4.279 5.967 -12.343 1.00 98.56 96 THR A N 1
ATOM 748 C CA . THR A 1 96 ? 3.925 4.542 -12.263 1.00 98.56 96 THR A CA 1
ATOM 749 C C . THR A 1 96 ? 2.488 4.405 -11.774 1.00 98.56 96 THR A C 1
ATOM 751 O O . THR A 1 96 ? 2.217 4.483 -10.577 1.00 98.56 96 THR A O 1
ATOM 754 N N . HIS A 1 97 ? 1.565 4.222 -12.712 1.00 98.69 97 HIS A N 1
ATOM 755 C CA . HIS A 1 97 ? 0.137 4.068 -12.469 1.00 98.69 97 HIS A CA 1
ATOM 756 C C . HIS A 1 97 ? -0.165 2.628 -12.052 1.00 98.69 97 HIS A C 1
ATOM 758 O O . HIS A 1 97 ? 0.290 1.680 -12.695 1.00 98.69 97 HIS A O 1
ATOM 764 N N . ARG A 1 98 ? -0.926 2.479 -10.965 1.00 98.56 98 ARG A N 1
ATOM 765 C CA . ARG A 1 98 ? -1.180 1.206 -10.282 1.00 98.56 98 ARG A CA 1
ATOM 766 C C . ARG A 1 98 ? -2.655 1.071 -9.934 1.00 98.56 98 ARG A C 1
ATOM 768 O O . ARG A 1 98 ? -3.317 2.075 -9.670 1.00 98.56 98 ARG A O 1
ATOM 775 N N . VAL A 1 99 ? -3.123 -0.168 -9.839 1.00 98.38 99 VAL A N 1
ATOM 776 C CA . VAL A 1 99 ? -4.387 -0.506 -9.179 1.00 98.38 99 VAL A CA 1
ATOM 777 C C . VAL A 1 99 ? -4.043 -1.064 -7.802 1.00 98.38 99 VAL A C 1
ATOM 779 O O . VAL A 1 99 ? -3.783 -2.255 -7.651 1.00 98.38 99 VAL A O 1
ATOM 782 N N . ALA A 1 100 ? -3.955 -0.176 -6.813 1.00 97.81 100 ALA A N 1
ATOM 783 C CA . ALA A 1 100 ? -3.648 -0.581 -5.447 1.00 97.81 100 ALA A CA 1
ATOM 784 C C . ALA A 1 100 ? -4.776 -1.457 -4.879 1.00 97.81 100 ALA A C 1
ATOM 786 O O . ALA A 1 100 ? -5.950 -1.123 -5.058 1.00 97.81 100 ALA A O 1
ATOM 787 N N . ASP A 1 101 ? -4.435 -2.531 -4.165 1.00 97.06 101 ASP A N 1
ATOM 788 C CA . ASP A 1 101 ? -5.413 -3.240 -3.340 1.00 97.06 101 ASP A CA 1
ATOM 789 C C . ASP A 1 101 ? -5.725 -2.378 -2.114 1.00 97.06 101 ASP A C 1
ATOM 791 O O . ASP A 1 101 ? -5.019 -2.353 -1.107 1.00 97.06 101 ASP A O 1
ATOM 795 N N . CYS A 1 102 ? -6.779 -1.579 -2.241 1.00 95.62 102 CYS A N 1
ATOM 796 C CA . CYS A 1 102 ? -7.234 -0.676 -1.197 1.00 95.62 102 CYS A CA 1
ATOM 797 C C . CYS A 1 102 ? -8.464 -1.208 -0.455 1.00 95.62 102 CYS A C 1
ATOM 799 O O . CYS A 1 102 ? -9.116 -0.436 0.247 1.00 95.62 102 CYS A O 1
ATOM 801 N N . SER A 1 103 ? -8.758 -2.512 -0.539 1.00 95.94 103 SER A N 1
ATOM 802 C CA . SER A 1 103 ? -9.898 -3.140 0.151 1.00 95.94 103 SER A CA 1
ATOM 803 C C . SER A 1 103 ? -9.958 -2.802 1.648 1.00 95.94 103 SER A C 1
ATOM 805 O O . SER A 1 103 ? -11.040 -2.588 2.189 1.00 95.94 103 SER A O 1
ATOM 807 N N . ARG A 1 104 ? -8.789 -2.668 2.290 1.00 96.06 104 ARG A N 1
ATOM 808 C CA . ARG A 1 104 ? -8.614 -2.230 3.690 1.00 96.06 104 ARG A CA 1
ATOM 809 C C . ARG A 1 104 ? -7.791 -0.940 3.841 1.00 96.06 104 ARG A C 1
ATOM 811 O O . ARG A 1 104 ? -7.442 -0.538 4.945 1.00 96.06 104 ARG A O 1
ATOM 818 N N . GLY A 1 105 ? -7.465 -0.289 2.725 1.00 96.69 105 GLY A N 1
ATOM 819 C CA . GLY A 1 105 ? -6.532 0.843 2.648 1.00 96.69 105 GLY A CA 1
ATOM 820 C C . GLY A 1 105 ? -7.191 2.198 2.386 1.00 96.69 105 GLY A C 1
ATOM 821 O O . GLY A 1 105 ? -6.506 3.140 1.992 1.00 96.69 105 GLY A O 1
ATOM 822 N N . THR A 1 106 ? -8.515 2.313 2.539 1.00 98.44 106 THR A N 1
ATOM 823 C CA . THR A 1 106 ? -9.252 3.568 2.315 1.00 98.44 106 THR A CA 1
ATOM 824 C C . THR A 1 106 ? -9.716 4.209 3.616 1.00 98.44 106 THR A C 1
ATOM 826 O O . THR A 1 106 ? -9.976 3.536 4.613 1.00 98.44 106 THR A O 1
ATOM 829 N N . LEU A 1 107 ? -9.833 5.542 3.599 1.00 98.38 107 LEU A N 1
ATOM 830 C CA . LEU A 1 107 ? -10.309 6.300 4.754 1.00 98.38 107 LEU A CA 1
ATOM 831 C C . LEU A 1 107 ? -11.731 5.879 5.161 1.00 98.38 107 LEU A C 1
ATOM 833 O O . LEU A 1 107 ? -12.030 5.794 6.346 1.00 98.38 107 LEU A O 1
ATOM 837 N N . GLU A 1 108 ? -12.596 5.616 4.180 1.00 98.44 108 GLU A N 1
ATOM 838 C CA . GLU A 1 108 ? -13.965 5.149 4.419 1.00 98.44 108 GLU A CA 1
ATOM 839 C C . GLU A 1 108 ? -13.979 3.818 5.175 1.00 98.44 108 GLU A C 1
ATOM 841 O O . GLU A 1 108 ? -14.663 3.711 6.192 1.00 98.44 108 GLU A O 1
ATOM 846 N N . TYR A 1 109 ? -13.160 2.852 4.743 1.00 98.69 109 TYR A N 1
ATOM 847 C CA . TYR A 1 109 ? -13.022 1.566 5.421 1.00 98.69 109 TYR A CA 1
ATOM 848 C C . TYR A 1 109 ? -12.624 1.743 6.891 1.00 98.69 109 TYR A C 1
ATOM 850 O O . TYR A 1 109 ? -13.346 1.286 7.776 1.00 98.69 109 TYR A O 1
ATOM 858 N N . ILE A 1 110 ? -11.521 2.445 7.181 1.00 98.75 110 ILE A N 1
ATOM 859 C CA . ILE A 1 110 ? -11.037 2.538 8.567 1.00 98.75 110 ILE A CA 1
ATOM 860 C C . ILE A 1 110 ? -11.979 3.353 9.458 1.00 98.75 110 ILE A C 1
ATOM 862 O O . ILE A 1 110 ? -12.137 3.044 10.638 1.00 98.75 110 ILE A O 1
ATOM 866 N N . LEU A 1 111 ? -12.648 4.375 8.913 1.00 98.62 111 LEU A N 1
ATOM 867 C CA . LEU A 1 111 ? -13.671 5.104 9.660 1.00 98.62 111 LEU A CA 1
ATOM 868 C C . LEU A 1 111 ? -14.848 4.190 10.004 1.00 98.62 111 LEU A C 1
ATOM 870 O O . LEU A 1 111 ? -15.288 4.210 11.152 1.00 98.62 111 LEU A O 1
ATOM 874 N N . GLY A 1 112 ? -15.298 3.359 9.059 1.00 98.62 112 GLY A N 1
ATOM 875 C CA . GLY A 1 112 ? -16.334 2.354 9.297 1.00 98.62 112 GLY A CA 1
ATOM 876 C C . GLY A 1 112 ? -15.936 1.340 10.372 1.00 98.62 112 GLY A C 1
ATOM 877 O O . GLY A 1 112 ? -16.733 1.051 11.263 1.00 98.62 112 GLY A O 1
ATOM 878 N N . GLN A 1 113 ? -14.685 0.867 10.357 1.00 98.75 113 GLN A N 1
ATOM 879 C CA . GLN A 1 113 ? -14.147 -0.027 11.390 1.00 98.75 113 GLN A CA 1
ATOM 880 C C . GLN A 1 113 ? -14.157 0.641 12.772 1.00 98.75 113 GLN A C 1
ATOM 882 O O . GLN A 1 113 ? -14.675 0.078 13.736 1.00 98.75 113 GLN A O 1
ATOM 887 N N . CYS A 1 114 ? -13.647 1.867 12.885 1.00 98.75 114 CYS A N 1
ATOM 888 C CA . CYS A 1 114 ? -13.665 2.606 14.146 1.00 98.75 114 CYS A CA 1
ATOM 889 C C . CYS A 1 114 ? -15.093 2.845 14.657 1.00 98.75 114 CYS A C 1
ATOM 891 O O . CYS A 1 114 ? -15.362 2.668 15.843 1.00 98.75 114 CYS A O 1
ATOM 893 N N . GLU A 1 115 ? -16.021 3.230 13.778 1.00 98.38 115 GLU A N 1
ATOM 894 C CA . GLU A 1 115 ? -17.425 3.432 14.140 1.00 98.38 115 GLU A CA 1
ATOM 895 C C . GLU A 1 115 ? -18.067 2.127 14.627 1.00 98.38 115 GLU A C 1
ATOM 897 O O . GLU A 1 115 ? -18.768 2.152 15.638 1.00 98.38 115 GLU A O 1
ATOM 902 N N . LEU A 1 116 ? -17.762 0.990 13.989 1.00 98.38 116 LEU A N 1
ATOM 903 C CA . LEU A 1 116 ? -18.175 -0.343 14.432 1.00 98.38 116 LEU A CA 1
ATOM 904 C C . LEU A 1 116 ? -17.645 -0.671 15.836 1.00 98.38 116 LEU A C 1
ATOM 906 O O . LEU A 1 116 ? -18.428 -1.063 16.699 1.00 98.38 116 LEU A O 1
ATOM 910 N N . ALA A 1 117 ? -16.352 -0.464 16.100 1.00 98.38 117 ALA A N 1
ATOM 911 C CA . ALA A 1 117 ? -15.767 -0.713 17.420 1.00 98.38 117 ALA A CA 1
ATOM 912 C C . ALA A 1 117 ? -16.442 0.133 18.515 1.00 98.38 117 ALA A C 1
ATOM 914 O O . ALA A 1 117 ? -16.810 -0.376 19.578 1.00 98.38 117 ALA A O 1
ATOM 915 N N . LEU A 1 118 ? -16.680 1.418 18.235 1.00 97.81 118 LEU A N 1
ATOM 916 C CA . LEU A 1 118 ? -17.306 2.343 19.179 1.00 97.81 118 LEU A CA 1
ATOM 917 C C . LEU A 1 118 ? -18.781 2.037 19.461 1.00 97.81 118 LEU A C 1
ATOM 919 O O . LEU A 1 118 ? -19.313 2.542 20.450 1.00 97.81 118 LEU A O 1
ATOM 923 N N . GLN A 1 119 ? -19.442 1.171 18.685 1.00 97.62 119 GLN A N 1
ATOM 924 C CA . GLN A 1 119 ? -20.791 0.709 19.027 1.00 97.62 119 GLN A CA 1
ATOM 925 C C . GLN A 1 119 ? -20.830 -0.008 20.377 1.00 97.62 119 GLN A C 1
ATOM 927 O O . GLN A 1 119 ? -21.879 0.019 21.020 1.00 97.62 119 GLN A O 1
ATOM 932 N N . ASN A 1 120 ? -19.720 -0.603 20.832 1.00 97.62 120 ASN A N 1
ATOM 933 C CA . ASN A 1 120 ? -19.641 -1.251 22.140 1.00 97.62 120 ASN A CA 1
ATOM 934 C C . ASN A 1 120 ? -19.424 -0.264 23.305 1.00 97.62 120 ASN A C 1
ATOM 936 O O . ASN A 1 120 ? -19.470 -0.673 24.461 1.00 97.62 120 ASN A O 1
ATOM 940 N N . LEU A 1 121 ? -19.205 1.026 23.033 1.00 96.19 121 LEU A N 1
ATOM 941 C CA . LEU A 1 121 ? -19.097 2.062 24.058 1.00 96.19 121 LEU A CA 1
ATOM 942 C C . LEU A 1 121 ? -20.479 2.663 24.350 1.00 96.19 121 LEU A C 1
ATOM 944 O O . LEU A 1 121 ? -21.262 2.946 23.438 1.00 96.19 121 LEU A O 1
ATOM 948 N N . GLN A 1 122 ? -20.788 2.871 25.626 1.00 94.00 122 GLN A N 1
ATOM 949 C CA . GLN A 1 122 ? -21.983 3.590 26.060 1.00 94.00 122 GLN A CA 1
ATOM 950 C C . GLN A 1 122 ? -21.662 4.567 27.190 1.00 94.00 122 GLN A C 1
ATOM 952 O O . GLN A 1 122 ? -20.728 4.359 27.966 1.00 94.00 122 GLN A O 1
ATOM 957 N N . THR A 1 123 ? -22.475 5.614 27.285 1.00 90.81 123 THR A N 1
ATOM 958 C CA . THR A 1 123 ? -22.469 6.550 28.407 1.00 90.81 123 THR A CA 1
ATOM 959 C C . THR A 1 123 ? -23.662 6.229 29.292 1.00 90.81 123 THR A C 1
ATOM 961 O O . THR A 1 123 ? -24.792 6.184 28.808 1.00 90.81 123 THR A O 1
ATOM 964 N N . ASP A 1 124 ? -23.405 5.992 30.571 1.00 80.56 124 ASP A N 1
ATOM 965 C CA . ASP A 1 124 ? -24.440 5.794 31.576 1.00 80.56 124 ASP A CA 1
ATOM 966 C C . ASP A 1 124 ? -25.218 7.104 31.795 1.00 80.56 124 ASP A C 1
ATOM 968 O O . ASP A 1 124 ? -24.618 8.162 32.011 1.00 80.56 124 ASP A O 1
ATOM 972 N N . SER A 1 125 ? -26.550 7.044 31.699 1.00 77.00 125 SER A N 1
ATOM 973 C CA . SER A 1 125 ? -27.429 8.219 31.752 1.00 77.00 125 SER A CA 1
ATOM 974 C C . SER A 1 125 ? -27.378 8.936 33.095 1.00 77.00 125 SER A C 1
ATOM 976 O O . SER A 1 125 ? -27.564 10.151 33.142 1.00 77.00 125 SER A O 1
ATOM 978 N N . ASP A 1 126 ? -27.100 8.195 34.166 1.00 76.06 126 ASP A N 1
ATOM 979 C CA . ASP A 1 126 ? -27.239 8.698 35.531 1.00 76.06 126 ASP A CA 1
ATOM 980 C C . ASP A 1 126 ? -25.919 9.273 36.061 1.00 76.06 126 ASP A C 1
ATOM 982 O O . ASP A 1 126 ? -25.914 10.232 36.834 1.00 76.06 126 ASP A O 1
ATOM 986 N N . SER A 1 127 ? -24.787 8.715 35.622 1.00 75.88 127 SER A N 1
ATOM 987 C CA . SER A 1 127 ? -23.450 9.064 36.116 1.00 75.88 127 SER A CA 1
ATOM 988 C C . SER A 1 127 ? -22.568 9.787 35.095 1.00 75.88 127 SER A C 1
ATOM 990 O O . SER A 1 127 ? -21.484 10.248 35.455 1.00 75.88 127 SER A O 1
ATOM 992 N N . MET A 1 128 ? -22.994 9.871 33.825 1.00 80.81 128 MET A N 1
ATOM 993 C CA . MET A 1 128 ? -22.152 10.262 32.681 1.00 80.81 128 MET A CA 1
ATOM 994 C C . MET A 1 128 ? -20.880 9.402 32.525 1.00 80.81 128 MET A C 1
ATOM 996 O O . MET A 1 128 ? -19.992 9.743 31.740 1.00 80.81 128 MET A O 1
ATOM 1000 N N . ALA A 1 129 ? -20.767 8.284 33.250 1.00 86.88 129 ALA A N 1
ATOM 1001 C CA . ALA A 1 129 ? -19.605 7.414 33.184 1.00 86.88 129 ALA A CA 1
ATOM 1002 C C . ALA A 1 129 ? -19.639 6.552 31.917 1.00 86.88 129 ALA A C 1
ATOM 1004 O O . ALA A 1 129 ? -20.692 6.098 31.465 1.00 86.88 129 ALA A O 1
ATOM 1005 N N . LEU A 1 130 ? -18.463 6.301 31.348 1.00 92.19 130 LEU A N 1
ATOM 1006 C CA . LEU A 1 130 ? -18.318 5.412 30.202 1.00 92.19 130 LEU A CA 1
ATOM 1007 C C . LEU A 1 130 ? -18.294 3.951 30.663 1.00 92.19 130 LEU A C 1
ATOM 1009 O O . LEU A 1 130 ? -17.599 3.601 31.616 1.00 92.19 130 LEU A O 1
ATOM 1013 N N . SER A 1 131 ? -19.030 3.093 29.961 1.00 93.38 131 SER A N 1
ATOM 1014 C CA . SER A 1 131 ? -19.038 1.643 30.170 1.00 93.38 131 SER A CA 1
ATOM 1015 C C . SER A 1 131 ? -19.123 0.890 28.840 1.00 93.38 131 SER A C 1
ATOM 1017 O O . SER A 1 131 ? -19.375 1.480 27.786 1.00 93.38 131 SER A O 1
ATOM 1019 N N . LEU A 1 132 ? -18.876 -0.421 28.877 1.00 95.44 132 LEU A N 1
ATOM 1020 C CA . LEU A 1 132 ? -18.983 -1.296 27.709 1.00 95.44 132 LEU A CA 1
ATOM 1021 C C . LEU A 1 132 ? -20.361 -1.960 27.668 1.00 95.44 132 LEU A C 1
ATOM 1023 O O . LEU A 1 132 ? -20.841 -2.436 28.695 1.00 95.44 132 LEU A O 1
ATOM 1027 N N . LYS A 1 133 ? -20.974 -2.030 26.482 1.00 95.88 133 LYS A N 1
ATOM 1028 C CA . LYS A 1 133 ? -22.276 -2.691 26.279 1.00 95.88 133 LYS A CA 1
ATOM 1029 C C . LYS A 1 133 ? -22.178 -4.209 26.416 1.00 95.88 133 LYS A C 1
ATOM 1031 O O . LYS A 1 133 ? -23.082 -4.841 26.952 1.00 95.88 133 LYS A O 1
ATOM 1036 N N . SER A 1 134 ? -21.091 -4.791 25.915 1.00 95.69 134 SER A N 1
ATOM 1037 C CA . SER A 1 134 ? -20.818 -6.224 25.933 1.00 95.69 134 SER A CA 1
ATOM 1038 C C . SER A 1 134 ? -19.371 -6.506 26.332 1.00 95.69 134 SER A C 1
ATOM 1040 O O . SER A 1 134 ? -18.436 -5.827 25.900 1.00 95.69 134 SER A O 1
ATOM 1042 N N . LEU A 1 135 ? -19.210 -7.552 27.143 1.00 95.25 135 LEU A N 1
ATOM 1043 C CA . LEU A 1 135 ? -17.929 -8.144 27.545 1.00 95.25 135 LEU A CA 1
ATOM 1044 C C . LEU A 1 135 ? -17.716 -9.522 26.900 1.00 95.25 135 LEU A C 1
ATOM 1046 O O . LEU A 1 135 ? -16.880 -10.305 27.355 1.00 95.25 135 LEU A O 1
ATOM 1050 N N . GLU A 1 136 ? -18.497 -9.852 25.871 1.00 96.81 136 GLU A N 1
ATOM 1051 C CA . GLU A 1 136 ? -18.314 -11.082 25.111 1.00 96.81 136 GLU A CA 1
ATOM 1052 C C . GLU A 1 136 ? -16.935 -11.093 24.439 1.00 96.81 136 GLU A C 1
ATOM 1054 O O . GLU A 1 136 ? -16.518 -10.114 23.818 1.00 96.81 136 GLU A O 1
ATOM 1059 N N . THR A 1 137 ? -16.228 -12.222 24.533 1.00 95.81 137 THR A N 1
ATOM 1060 C CA . THR A 1 137 ? -14.853 -12.359 24.033 1.00 95.81 137 THR A CA 1
ATOM 1061 C C . THR A 1 137 ? -14.720 -11.992 22.556 1.00 95.81 137 THR A C 1
ATOM 1063 O O . THR A 1 137 ? -13.738 -11.357 22.185 1.00 95.81 137 THR A O 1
ATOM 1066 N N . ALA A 1 138 ? -15.704 -12.343 21.722 1.00 97.62 138 ALA A N 1
ATOM 1067 C CA . ALA A 1 138 ? -15.701 -12.000 20.301 1.00 97.62 138 ALA A CA 1
ATOM 1068 C C . ALA A 1 138 ? -15.746 -10.479 20.069 1.00 97.62 138 ALA A C 1
ATOM 1070 O O . ALA A 1 138 ? -14.972 -9.960 19.268 1.00 97.62 138 ALA A O 1
ATOM 1071 N N . VAL A 1 139 ? -16.590 -9.762 20.819 1.00 97.44 139 VAL A N 1
ATOM 1072 C CA . VAL A 1 139 ? -16.735 -8.301 20.719 1.00 97.44 139 VAL A CA 1
ATOM 1073 C C . VAL A 1 139 ? -15.476 -7.596 21.218 1.00 97.44 139 VAL A C 1
ATOM 1075 O O . VAL A 1 139 ? -14.948 -6.717 20.542 1.00 97.44 139 VAL A O 1
ATOM 1078 N N . ILE A 1 140 ? -14.948 -8.006 22.375 1.00 97.69 140 ILE A N 1
ATOM 1079 C CA . ILE A 1 140 ? -13.722 -7.416 22.930 1.00 97.69 140 ILE A CA 1
ATOM 1080 C C . ILE A 1 140 ? -12.525 -7.654 22.007 1.00 97.69 140 ILE A C 1
ATOM 1082 O O . ILE A 1 140 ? -11.738 -6.737 21.775 1.00 97.69 140 ILE A O 1
ATOM 1086 N N . LYS A 1 141 ? -12.413 -8.858 21.434 1.00 98.00 141 LYS A N 1
ATOM 1087 C CA . LYS A 1 141 ? -11.375 -9.174 20.452 1.00 98.00 141 LYS A CA 1
ATOM 1088 C C . LYS A 1 141 ? -11.481 -8.272 19.219 1.00 98.00 141 LYS A C 1
ATOM 1090 O O . LYS A 1 141 ? -10.473 -7.696 18.828 1.00 98.00 141 LYS A O 1
ATOM 1095 N N . GLN A 1 142 ? -12.680 -8.102 18.659 1.00 98.31 142 GLN A N 1
ATOM 1096 C CA . GLN A 1 142 ? -12.898 -7.243 17.491 1.00 98.31 142 GLN A CA 1
ATOM 1097 C C . GLN A 1 142 ? -12.511 -5.783 17.768 1.00 98.31 142 GLN A C 1
ATOM 1099 O O . GLN A 1 142 ? -11.821 -5.168 16.959 1.00 98.31 142 GLN A O 1
ATOM 1104 N N . VAL A 1 143 ? -12.908 -5.236 18.922 1.00 98.19 143 VAL A N 1
ATOM 1105 C CA . VAL A 1 143 ? -12.512 -3.878 19.329 1.00 98.19 143 VAL A CA 1
ATOM 1106 C C . VAL A 1 143 ? -10.990 -3.766 19.431 1.00 98.19 143 VAL A C 1
ATOM 1108 O O . VAL A 1 143 ? -10.426 -2.812 18.906 1.00 98.19 143 VAL A O 1
ATOM 1111 N N . GLY A 1 144 ? -10.318 -4.740 20.054 1.00 98.12 144 GLY A N 1
ATOM 1112 C CA . GLY A 1 144 ? -8.857 -4.741 20.182 1.00 98.12 144 GLY A CA 1
ATOM 1113 C C . GLY A 1 144 ? -8.121 -4.845 18.840 1.00 98.12 144 GLY A C 1
ATOM 1114 O O . GLY A 1 144 ? -7.106 -4.185 18.635 1.00 98.12 144 GLY A O 1
ATOM 1115 N N . GLU A 1 145 ? -8.639 -5.636 17.898 1.00 98.69 145 GLU A N 1
ATOM 1116 C CA . GLU A 1 145 ? -8.083 -5.738 16.542 1.00 98.69 145 GLU A CA 1
ATOM 1117 C C . GLU A 1 145 ? -8.216 -4.415 15.775 1.00 98.69 145 GLU A C 1
ATOM 1119 O O . GLU A 1 145 ? -7.238 -3.952 15.191 1.00 98.69 145 GLU A O 1
ATOM 1124 N N . ILE A 1 146 ? -9.382 -3.764 15.839 1.00 98.81 146 ILE A N 1
ATOM 1125 C CA . ILE A 1 146 ? -9.623 -2.460 15.200 1.00 98.81 146 ILE A CA 1
ATOM 1126 C C . ILE A 1 146 ? -8.781 -1.357 15.854 1.00 98.81 146 ILE A C 1
ATOM 1128 O O . ILE A 1 146 ? -8.245 -0.491 15.159 1.00 98.81 146 ILE A O 1
ATOM 1132 N N . HIS A 1 147 ? -8.630 -1.397 17.180 1.00 98.81 147 HIS A N 1
ATOM 1133 C CA . HIS A 1 147 ? -7.791 -0.466 17.937 1.00 98.81 147 HIS A CA 1
ATOM 1134 C C . HIS A 1 147 ? -6.332 -0.529 17.465 1.00 98.81 147 HIS A C 1
ATOM 1136 O O . HIS A 1 147 ? -5.746 0.510 17.155 1.00 98.81 147 HIS A O 1
ATOM 1142 N N . ASN A 1 148 ? -5.784 -1.736 17.298 1.00 98.75 148 ASN A N 1
ATOM 1143 C CA . ASN A 1 148 ? -4.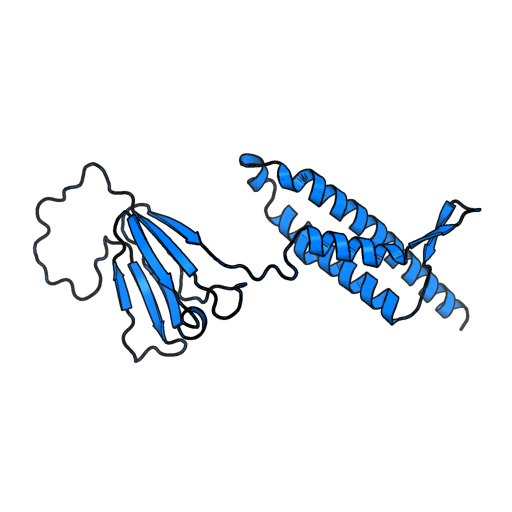452 -1.925 16.723 1.00 98.75 148 ASN A CA 1
ATOM 1144 C C . ASN A 1 148 ? -4.383 -1.484 15.252 1.00 98.75 148 ASN A C 1
ATOM 1146 O O . ASN A 1 148 ? -3.416 -0.838 14.854 1.00 98.75 148 ASN A O 1
ATOM 1150 N N . GLU A 1 149 ? -5.394 -1.804 14.441 1.00 98.75 149 GLU A N 1
ATOM 1151 C CA . GLU A 1 149 ? -5.427 -1.445 13.018 1.00 98.75 149 GLU A CA 1
ATOM 1152 C C . GLU A 1 149 ? -5.349 0.077 12.819 1.00 98.75 149 GLU A C 1
ATOM 1154 O O . GLU A 1 149 ? -4.484 0.557 12.084 1.00 98.75 149 GLU A O 1
ATOM 1159 N N . VAL A 1 150 ? -6.178 0.864 13.521 1.00 98.75 150 VAL A N 1
ATOM 1160 C CA . VAL A 1 150 ? -6.124 2.335 13.423 1.00 98.75 150 VAL A CA 1
ATOM 1161 C C . VAL A 1 150 ? -4.812 2.904 13.971 1.00 98.75 150 VAL A C 1
ATOM 1163 O O . VAL A 1 150 ? -4.299 3.902 13.460 1.00 98.75 150 VAL A O 1
ATOM 1166 N N . GLU A 1 151 ? -4.231 2.281 14.994 1.00 98.75 151 GLU A N 1
ATOM 1167 C CA . GLU A 1 151 ? -2.971 2.742 15.563 1.00 98.75 151 GLU A CA 1
ATOM 1168 C C . GLU A 1 151 ? -1.801 2.531 14.598 1.00 98.75 151 GLU A C 1
ATOM 1170 O O . GLU A 1 151 ? -1.067 3.476 14.288 1.00 98.75 151 GLU A O 1
ATOM 1175 N N . PHE A 1 152 ? -1.612 1.295 14.139 1.00 98.44 152 PHE A N 1
ATOM 1176 C CA . PHE A 1 152 ? -0.389 0.885 13.460 1.00 98.44 152 PHE A CA 1
ATOM 1177 C C . PHE A 1 152 ? -0.439 1.089 11.954 1.00 98.44 152 PHE A C 1
ATOM 1179 O O . PHE A 1 152 ? 0.571 1.524 11.405 1.00 98.44 152 PHE A O 1
ATOM 1186 N N . GLU A 1 153 ? -1.584 0.869 11.305 1.00 98.19 153 GLU A N 1
ATOM 1187 C CA . GLU A 1 153 ? -1.709 1.005 9.847 1.00 98.19 153 GLU A CA 1
ATOM 1188 C C . GLU A 1 153 ? -2.044 2.439 9.414 1.00 98.19 153 GLU A C 1
ATOM 1190 O O . GLU A 1 153 ? -1.790 2.818 8.272 1.00 98.19 153 GLU A O 1
ATOM 1195 N N . TRP A 1 154 ? -2.555 3.272 10.329 1.00 98.31 154 TRP A N 1
ATOM 1196 C CA . TRP A 1 154 ? -2.991 4.636 10.011 1.00 98.31 154 TRP A CA 1
ATOM 1197 C C . TRP A 1 154 ? -2.210 5.703 10.769 1.00 98.31 154 TRP A C 1
ATOM 1199 O O . TRP A 1 154 ? -1.419 6.431 10.167 1.00 98.31 154 TRP A O 1
ATOM 1209 N N . LEU A 1 155 ? -2.405 5.813 12.087 1.00 98.44 155 LEU A N 1
ATOM 1210 C CA . LEU A 1 155 ? -1.854 6.924 12.868 1.00 98.44 155 LEU A CA 1
ATOM 1211 C C . LEU A 1 155 ? -0.324 6.910 12.863 1.00 98.44 155 LEU A C 1
ATOM 1213 O O . LEU A 1 155 ? 0.311 7.914 12.528 1.00 98.44 155 LEU A O 1
ATOM 1217 N N . ARG A 1 156 ? 0.290 5.770 13.190 1.00 98.12 156 ARG A N 1
ATOM 1218 C CA . ARG A 1 156 ? 1.752 5.651 13.228 1.00 98.12 156 ARG A CA 1
ATOM 1219 C C . ARG A 1 156 ? 2.366 5.782 11.836 1.00 98.12 156 ARG A C 1
ATOM 1221 O O . ARG A 1 156 ? 3.343 6.518 11.710 1.00 98.12 156 ARG A O 1
ATOM 1228 N N . GLN A 1 157 ? 1.775 5.181 10.798 1.00 96.69 157 GLN A N 1
ATOM 1229 C CA . GLN A 1 157 ? 2.242 5.349 9.410 1.00 96.69 157 GLN A CA 1
ATOM 1230 C C . GLN A 1 157 ? 2.228 6.814 8.968 1.00 96.69 157 GLN A C 1
ATOM 1232 O O . GLN A 1 157 ? 3.193 7.308 8.376 1.00 96.69 157 GLN A O 1
ATOM 1237 N N . PHE A 1 158 ? 1.141 7.526 9.263 1.00 96.56 158 PHE A N 1
ATOM 1238 C CA . PHE A 1 158 ? 0.973 8.918 8.870 1.00 96.56 158 PHE A CA 1
ATOM 1239 C C . PHE A 1 158 ? 1.966 9.837 9.587 1.00 96.56 158 PHE A C 1
ATOM 1241 O O . PHE A 1 158 ? 2.652 10.641 8.950 1.00 96.56 158 PHE A O 1
ATOM 1248 N N . TRP A 1 159 ? 2.093 9.702 10.910 1.00 96.06 159 TRP A N 1
ATOM 1249 C CA . TRP A 1 159 ? 2.966 10.569 11.700 1.00 96.06 159 TRP A CA 1
ATOM 1250 C C . TRP A 1 159 ? 4.451 10.243 11.545 1.00 96.06 159 TRP A C 1
ATOM 1252 O O . TRP A 1 159 ? 5.276 11.156 11.626 1.00 96.06 159 TRP A O 1
ATOM 1262 N N . PHE A 1 160 ? 4.806 8.991 11.242 1.00 97.00 160 PHE A N 1
ATOM 1263 C CA . PHE A 1 160 ? 6.188 8.594 10.958 1.00 97.00 160 PHE A CA 1
ATOM 1264 C C . PHE A 1 160 ? 6.774 9.339 9.749 1.00 97.00 160 PHE A C 1
ATOM 1266 O O . PHE A 1 160 ? 7.945 9.719 9.745 1.00 97.00 160 PHE A O 1
ATOM 1273 N N . GLN A 1 161 ? 5.947 9.637 8.744 1.00 94.06 161 GLN A N 1
ATOM 1274 C CA . GLN A 1 161 ? 6.358 10.410 7.567 1.00 94.06 161 GLN A CA 1
ATOM 1275 C C . GLN A 1 161 ? 6.555 11.911 7.863 1.00 94.06 161 GLN A C 1
ATOM 1277 O O . GLN A 1 161 ? 7.063 12.657 7.016 1.00 94.06 161 GLN A O 1
ATOM 1282 N N . GLY A 1 162 ? 6.184 12.371 9.063 1.00 91.50 162 GLY A N 1
ATOM 1283 C CA . GLY A 1 162 ? 6.206 13.772 9.466 1.00 91.50 162 GLY A CA 1
ATOM 1284 C C . GLY A 1 162 ? 5.235 14.634 8.656 1.00 91.50 162 GLY A C 1
ATOM 1285 O O . GLY A 1 162 ? 4.311 14.153 8.015 1.00 91.50 162 GLY A O 1
ATOM 1286 N N . LYS A 1 163 ? 5.457 15.951 8.635 1.00 88.44 163 LYS A N 1
ATOM 1287 C CA . LYS A 1 163 ? 4.574 16.927 7.964 1.00 88.44 163 LYS A CA 1
ATOM 1288 C C . LYS A 1 163 ? 4.862 17.103 6.463 1.00 88.44 163 LYS A C 1
ATOM 1290 O O . LYS A 1 163 ? 4.632 18.175 5.909 1.00 88.44 163 LYS A O 1
ATOM 1295 N N . ARG A 1 164 ? 5.419 16.088 5.788 1.00 91.31 164 ARG A N 1
ATOM 1296 C CA . ARG A 1 164 ? 5.883 16.207 4.388 1.00 91.31 164 ARG A CA 1
ATOM 1297 C C . ARG A 1 164 ? 4.744 16.509 3.411 1.00 91.31 164 ARG A C 1
ATOM 1299 O O . ARG A 1 164 ? 4.922 17.352 2.536 1.00 91.31 164 ARG A O 1
ATOM 1306 N N . TYR A 1 165 ? 3.585 15.878 3.595 1.00 89.25 165 TYR A N 1
ATOM 1307 C CA . TYR A 1 165 ? 2.397 16.074 2.754 1.00 89.25 165 TYR A CA 1
ATOM 1308 C C . TYR A 1 165 ? 1.816 17.492 2.855 1.00 89.25 165 TYR A C 1
ATOM 1310 O O . TYR A 1 165 ? 1.276 17.973 1.865 1.00 89.25 165 TYR A O 1
ATOM 1318 N N . LEU A 1 166 ? 2.002 18.205 3.979 1.00 92.50 166 LEU A N 1
ATOM 1319 C CA . LEU A 1 166 ? 1.495 19.578 4.162 1.00 92.50 166 LEU A CA 1
ATOM 1320 C C . LEU A 1 166 ? 2.103 20.593 3.197 1.00 92.50 166 LEU A C 1
ATOM 1322 O O . LEU A 1 166 ? 1.544 21.668 3.011 1.00 92.50 166 LEU A O 1
ATOM 1326 N N . LYS A 1 167 ? 3.226 20.257 2.557 1.00 94.88 167 LYS A N 1
ATOM 1327 C CA . LYS A 1 167 ? 3.773 21.063 1.460 1.00 94.88 167 LYS A CA 1
ATOM 1328 C C . LYS A 1 167 ? 2.869 21.064 0.222 1.00 94.88 167 LYS A C 1
ATOM 1330 O O . LYS A 1 167 ? 2.979 21.976 -0.587 1.00 94.88 167 LYS A O 1
ATOM 1335 N N . PHE A 1 168 ? 2.024 20.044 0.069 1.00 95.62 168 PHE A N 1
ATOM 1336 C CA . PHE A 1 168 ? 1.203 19.807 -1.117 1.00 95.62 168 PHE A CA 1
ATOM 1337 C C . PHE A 1 168 ? -0.300 19.865 -0.822 1.00 95.62 168 PHE A C 1
ATOM 1339 O O . PHE A 1 168 ? -1.063 20.325 -1.664 1.00 95.62 168 PHE A O 1
ATOM 1346 N N . THR A 1 169 ? -0.743 19.393 0.347 1.00 96.75 169 THR A N 1
ATOM 1347 C CA . THR A 1 169 ? -2.165 19.354 0.712 1.00 96.75 169 THR A CA 1
ATOM 1348 C C . THR A 1 169 ? -2.376 19.232 2.223 1.00 96.75 169 THR A C 1
ATOM 1350 O O . THR A 1 169 ? -1.585 18.606 2.930 1.00 96.75 169 THR A O 1
ATOM 1353 N N . ASP A 1 170 ? -3.478 19.795 2.716 1.00 96.62 170 ASP A N 1
ATOM 1354 C CA . ASP A 1 170 ? -3.961 19.687 4.096 1.00 96.62 170 ASP A CA 1
ATOM 1355 C C . ASP A 1 170 ? -5.087 18.649 4.271 1.00 96.62 170 ASP A C 1
ATOM 1357 O O . ASP A 1 170 ? -5.579 18.457 5.385 1.00 96.62 170 ASP A O 1
ATOM 1361 N N . TRP A 1 171 ? -5.460 17.939 3.197 1.00 97.62 171 TRP A N 1
ATOM 1362 C CA . TRP A 1 171 ? -6.623 17.046 3.140 1.00 97.62 171 TRP A CA 1
ATOM 1363 C C . TRP A 1 171 ? -6.678 16.030 4.291 1.00 97.62 171 TRP A C 1
ATOM 1365 O O . TRP A 1 171 ? -7.740 15.789 4.860 1.00 97.62 171 TRP A O 1
ATOM 1375 N N . TRP A 1 172 ? -5.524 15.484 4.685 1.00 97.00 172 TRP A N 1
ATOM 1376 C CA . TRP A 1 172 ? -5.408 14.455 5.723 1.00 97.00 172 TRP A CA 1
ATOM 1377 C C . TRP A 1 172 ? -5.516 14.968 7.163 1.00 97.00 172 TRP A C 1
ATOM 1379 O O . TRP A 1 172 ? -5.687 14.159 8.073 1.00 97.00 172 TRP A O 1
ATOM 1389 N N . LEU A 1 173 ? -5.459 16.282 7.406 1.00 95.44 173 LEU A N 1
ATOM 1390 C CA . LEU A 1 173 ? -5.446 16.821 8.770 1.00 95.44 173 LEU A CA 1
ATOM 1391 C C . LEU A 1 173 ? -6.723 16.495 9.549 1.00 95.44 173 LEU A C 1
ATOM 1393 O O . LEU A 1 173 ? -6.654 15.967 10.657 1.00 95.44 173 LEU A O 1
ATOM 1397 N N . LYS A 1 174 ? -7.894 16.794 8.972 1.00 97.69 174 LYS A N 1
ATOM 1398 C CA . LYS A 1 174 ? -9.185 16.523 9.626 1.00 97.69 174 LYS A CA 1
ATOM 1399 C C . LYS A 1 174 ? -9.453 15.016 9.773 1.00 97.69 174 LYS A C 1
ATOM 1401 O O . LYS A 1 174 ? -9.811 14.611 10.879 1.00 97.69 174 LYS A O 1
ATOM 1406 N N . PRO A 1 175 ? -9.252 14.177 8.734 1.00 98.12 175 PRO A N 1
ATOM 1407 C CA . PRO A 1 175 ? -9.350 12.725 8.864 1.00 98.12 175 PRO A CA 1
ATOM 1408 C C . PRO A 1 175 ? -8.490 12.143 9.987 1.00 98.12 175 PRO A C 1
ATOM 1410 O O . PRO A 1 175 ? -8.996 11.386 10.810 1.00 98.12 175 PRO A O 1
ATOM 1413 N N . MET A 1 176 ? -7.216 12.531 10.066 1.00 97.88 176 MET A N 1
ATOM 1414 C CA . MET A 1 176 ? -6.291 11.968 11.053 1.00 97.88 176 MET A CA 1
ATOM 1415 C C . MET A 1 176 ? -6.615 12.423 12.475 1.00 97.88 176 MET A C 1
ATOM 1417 O O . MET A 1 176 ? -6.525 11.619 13.397 1.00 97.88 176 MET A O 1
ATOM 1421 N N . ALA A 1 177 ? -7.092 13.658 12.657 1.00 97.94 177 ALA A N 1
ATOM 1422 C CA . ALA A 1 177 ? -7.611 14.107 13.948 1.00 97.94 177 ALA A CA 1
ATOM 1423 C C . ALA A 1 177 ? -8.848 13.301 14.393 1.00 97.94 177 ALA A C 1
ATOM 1425 O O . ALA A 1 177 ? -8.948 12.931 15.562 1.00 97.94 177 ALA A O 1
ATOM 1426 N N . LYS A 1 178 ? -9.767 12.977 13.467 1.00 98.50 178 LYS A N 1
ATOM 1427 C CA . LYS A 1 178 ? -10.933 12.120 13.758 1.00 98.50 178 LYS A CA 1
ATOM 1428 C C . LYS A 1 178 ? -10.500 10.698 14.141 1.00 98.50 178 LYS A C 1
ATOM 1430 O O . LYS A 1 178 ? -11.016 10.149 15.111 1.00 98.50 178 LYS A O 1
ATOM 1435 N N . LEU A 1 179 ? -9.539 10.115 13.420 1.00 98.75 179 LEU A N 1
ATOM 1436 C CA . LEU A 1 179 ? -8.990 8.795 13.756 1.00 98.75 179 LEU A CA 1
ATOM 1437 C C . LEU A 1 179 ? -8.295 8.792 15.123 1.00 98.75 179 LEU A C 1
ATOM 1439 O O . LEU A 1 179 ? -8.470 7.848 15.887 1.00 98.75 179 LEU A O 1
ATOM 1443 N N . GLU A 1 180 ? -7.572 9.857 15.473 1.00 98.62 180 GLU A N 1
ATOM 1444 C CA . GLU A 1 180 ? -6.954 9.998 16.795 1.00 98.62 180 GLU A CA 1
ATOM 1445 C C . GLU A 1 180 ? -8.006 10.094 17.913 1.00 98.62 180 GLU A C 1
ATOM 1447 O O . GLU A 1 180 ? -7.838 9.490 18.972 1.00 98.62 180 GLU A O 1
ATOM 1452 N N . GLU A 1 181 ? -9.121 10.796 17.688 1.00 98.56 181 GLU A N 1
ATOM 1453 C CA . GLU A 1 181 ? -10.241 10.836 18.638 1.00 98.56 181 GLU A CA 1
ATOM 1454 C C . GLU A 1 181 ? -10.854 9.443 18.854 1.00 98.56 181 GLU A C 1
ATOM 1456 O O . GLU A 1 181 ? -11.115 9.043 19.991 1.00 98.56 181 GLU A O 1
ATOM 1461 N N . PHE A 1 182 ? -11.066 8.689 17.773 1.00 98.62 182 PHE A N 1
ATOM 1462 C CA . PHE A 1 182 ? -11.562 7.315 17.844 1.00 98.62 182 PHE A CA 1
ATOM 1463 C C . PHE A 1 182 ? -10.590 6.387 18.573 1.00 98.62 182 PHE A C 1
ATOM 1465 O O . PHE A 1 182 ? -11.011 5.659 19.472 1.00 98.62 182 PHE A O 1
ATOM 1472 N N . TRP A 1 183 ? -9.297 6.468 18.261 1.00 98.75 183 TRP A N 1
ATOM 1473 C CA . TRP A 1 183 ? -8.250 5.728 18.963 1.00 98.75 183 TRP A CA 1
ATOM 1474 C C . TRP A 1 183 ? -8.238 6.046 20.467 1.00 98.75 183 TRP A C 1
ATOM 1476 O O . TRP A 1 183 ? -8.262 5.128 21.282 1.00 98.75 183 TRP A O 1
ATOM 1486 N N . ARG A 1 184 ? -8.344 7.324 20.867 1.00 98.50 184 ARG A N 1
ATOM 1487 C CA . ARG A 1 184 ? -8.429 7.713 22.292 1.00 98.50 184 ARG A CA 1
ATOM 1488 C C . ARG A 1 184 ? -9.648 7.127 23.004 1.00 98.50 184 ARG A C 1
ATOM 1490 O O . ARG A 1 184 ? -9.565 6.789 24.181 1.00 98.50 184 ARG A O 1
ATOM 1497 N N . LYS A 1 185 ? -10.790 7.010 22.324 1.00 98.12 185 LYS A N 1
ATOM 1498 C CA . LYS A 1 185 ? -11.971 6.339 22.891 1.00 98.12 185 LYS A CA 1
ATOM 1499 C C . LYS A 1 185 ? -11.729 4.837 23.058 1.00 98.12 185 LYS A C 1
ATOM 1501 O O . LYS A 1 185 ? -12.140 4.279 24.071 1.00 98.12 185 LYS A O 1
ATOM 1506 N N . MET A 1 186 ? -11.028 4.200 22.121 1.00 98.44 186 MET A N 1
ATOM 1507 C CA . MET A 1 186 ? -10.658 2.785 22.229 1.00 98.44 186 MET A CA 1
ATOM 1508 C C . MET A 1 186 ? -9.617 2.519 23.332 1.00 98.44 186 MET A C 1
ATOM 1510 O O . MET A 1 186 ? -9.742 1.519 24.031 1.00 98.44 186 MET A O 1
ATOM 1514 N N . GLU A 1 187 ? -8.699 3.450 23.615 1.00 98.38 187 GLU A N 1
ATOM 1515 C CA . GLU A 1 187 ? -7.838 3.392 24.816 1.00 98.38 187 GLU A CA 1
ATOM 1516 C C . GLU A 1 187 ? -8.664 3.316 26.113 1.00 98.38 187 GLU A C 1
ATOM 1518 O O . GLU A 1 187 ? -8.403 2.489 26.991 1.00 98.38 187 GLU A O 1
ATOM 1523 N N . ILE A 1 188 ? -9.718 4.137 26.220 1.00 97.12 188 ILE A N 1
ATOM 1524 C CA . ILE A 1 188 ? -10.644 4.092 27.362 1.00 97.12 188 ILE A CA 1
ATOM 1525 C C . ILE A 1 188 ? -11.349 2.732 27.421 1.00 97.12 188 ILE A C 1
ATOM 1527 O O . ILE A 1 188 ? -11.442 2.138 28.494 1.00 97.12 188 ILE A O 1
ATOM 1531 N N . MET A 1 189 ? -11.816 2.210 26.283 1.00 97.50 189 MET A N 1
ATOM 1532 C CA . MET A 1 189 ? -12.448 0.887 26.220 1.00 97.50 189 MET A CA 1
ATOM 1533 C C . MET A 1 189 ? -11.505 -0.218 26.708 1.00 97.50 189 MET A C 1
ATOM 1535 O O . MET A 1 189 ? -11.921 -1.051 27.512 1.00 97.50 189 MET A O 1
ATOM 1539 N N . THR A 1 190 ? -10.234 -0.194 26.307 1.00 97.38 190 THR A N 1
ATOM 1540 C CA . THR A 1 190 ? -9.206 -1.127 26.790 1.00 97.38 190 THR A CA 1
ATOM 1541 C C . THR A 1 190 ? -9.024 -1.022 28.306 1.00 97.38 190 THR A C 1
ATOM 1543 O O . THR A 1 190 ? -9.014 -2.040 29.000 1.00 97.38 190 THR A O 1
ATOM 1546 N N . SER A 1 191 ? -8.981 0.193 28.858 1.00 96.88 191 SER A N 1
ATOM 1547 C CA . SER A 1 191 ? -8.928 0.407 30.312 1.00 96.88 191 SER A CA 1
ATOM 1548 C C . SER A 1 191 ? -10.152 -0.164 31.050 1.00 96.88 191 SER A C 1
ATOM 1550 O O . SER A 1 191 ? -10.008 -0.776 32.115 1.00 96.88 191 SER A O 1
ATOM 1552 N N . LEU A 1 192 ? -11.353 -0.035 30.473 1.00 95.62 192 LEU A N 1
ATOM 1553 C CA . LEU A 1 192 ? -12.587 -0.610 31.023 1.00 95.62 192 LEU A CA 1
ATOM 1554 C C . LEU A 1 192 ? -12.549 -2.146 31.036 1.00 95.62 192 LEU A C 1
ATOM 1556 O O . LEU A 1 192 ? -12.932 -2.751 32.038 1.00 95.62 192 LEU A O 1
ATOM 1560 N N . VAL A 1 193 ? -12.039 -2.776 29.970 1.00 95.62 193 VAL A N 1
ATOM 1561 C CA . VAL A 1 193 ? -11.836 -4.236 29.925 1.00 95.62 193 VAL A CA 1
ATOM 1562 C C . VAL A 1 193 ? -10.881 -4.678 31.032 1.00 95.62 193 VAL A C 1
ATOM 1564 O O . VAL A 1 193 ? -11.209 -5.589 31.792 1.00 95.62 193 VAL A O 1
ATOM 1567 N N . LEU A 1 194 ? -9.725 -4.021 31.163 1.00 95.50 194 LEU A N 1
ATOM 1568 C CA . LEU A 1 194 ? -8.725 -4.358 32.184 1.00 95.50 194 LEU A CA 1
ATOM 1569 C C . LEU A 1 194 ? -9.285 -4.216 33.604 1.00 95.50 194 LEU A C 1
ATOM 1571 O O . LEU A 1 194 ? -9.060 -5.080 34.452 1.00 95.50 194 LEU A O 1
ATOM 1575 N N . SER A 1 195 ? -10.063 -3.162 33.849 1.00 93.19 195 SER A N 1
ATOM 1576 C CA . SER A 1 195 ? -10.724 -2.937 35.137 1.00 93.19 195 SER A CA 1
ATOM 1577 C C . SER A 1 195 ? -11.684 -4.074 35.493 1.00 93.19 195 SER A C 1
ATOM 1579 O O . SER A 1 195 ? -11.746 -4.501 36.643 1.00 93.19 195 SER A O 1
ATOM 1581 N N . GLU A 1 196 ? -12.422 -4.595 34.514 1.00 90.12 196 GLU A N 1
ATOM 1582 C CA . GLU A 1 196 ? -13.366 -5.691 34.730 1.00 90.12 196 GLU A CA 1
ATOM 1583 C C . GLU A 1 196 ? -12.676 -7.046 34.942 1.00 90.12 196 GLU A C 1
ATOM 1585 O O . GLU A 1 196 ? -13.117 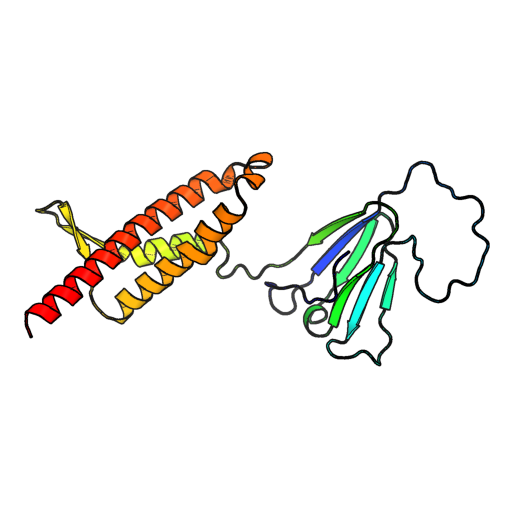-7.848 35.767 1.00 90.12 196 GLU A O 1
ATOM 1590 N N . VAL A 1 197 ? -11.555 -7.290 34.257 1.00 89.69 197 VAL A N 1
ATOM 1591 C CA . VAL A 1 197 ? -10.705 -8.464 34.515 1.00 89.69 197 VAL A CA 1
ATOM 1592 C C . VAL A 1 197 ? -10.144 -8.414 35.939 1.00 89.69 197 VAL A C 1
ATOM 1594 O O . VAL A 1 197 ? -10.262 -9.397 36.670 1.00 89.69 197 VAL A O 1
ATOM 1597 N N . GLY A 1 198 ? -9.640 -7.256 36.379 1.00 84.44 198 GLY A N 1
ATOM 1598 C CA . GLY A 1 198 ? -9.093 -7.078 37.728 1.00 84.44 198 GLY A CA 1
ATOM 1599 C C . GLY A 1 198 ? -10.116 -7.299 38.851 1.00 84.44 198 GLY A C 1
ATOM 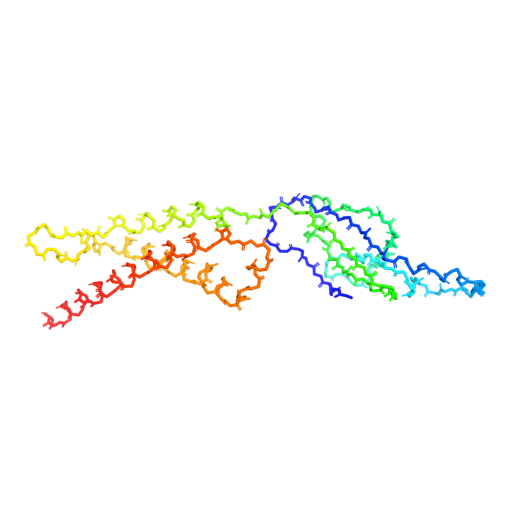1600 O O . GLY A 1 198 ? -9.775 -7.861 39.891 1.00 84.44 198 GLY A O 1
ATOM 1601 N N . LYS A 1 199 ? -11.393 -6.943 38.645 1.00 85.31 199 LYS A N 1
ATOM 1602 C CA . LYS A 1 199 ? -12.465 -7.254 39.613 1.00 85.31 199 LYS A CA 1
ATOM 1603 C C . LYS A 1 199 ? -12.695 -8.757 39.762 1.00 85.31 199 LYS A C 1
ATOM 1605 O O . LYS A 1 199 ? -12.919 -9.232 40.871 1.00 85.31 199 LYS A O 1
ATOM 1610 N N . LYS A 1 200 ? -12.646 -9.515 38.661 1.00 66.38 200 LYS A N 1
ATOM 1611 C CA . LYS A 1 200 ? -12.854 -10.972 38.686 1.00 66.38 200 LYS A CA 1
ATOM 1612 C C . LYS A 1 200 ? -11.728 -11.717 39.399 1.00 66.38 200 LYS A C 1
ATOM 1614 O O . LYS A 1 200 ? -11.991 -12.761 39.989 1.00 66.38 200 LYS A O 1
ATOM 1619 N N . GLU A 1 201 ? -10.506 -11.192 39.364 1.00 64.06 201 GLU A N 1
ATOM 1620 C CA . GLU A 1 201 ? -9.363 -11.764 40.087 1.00 64.06 201 GLU A CA 1
ATOM 1621 C C . GLU A 1 201 ? -9.429 -11.514 41.599 1.00 64.06 201 GLU A C 1
ATOM 1623 O O . GLU A 1 201 ? -8.976 -12.358 42.358 1.00 64.06 201 GLU A O 1
ATOM 1628 N N . GLN A 1 202 ? -10.049 -10.418 42.050 1.00 58.00 202 GLN A N 1
ATOM 1629 C CA . GLN A 1 202 ? -10.224 -10.120 43.482 1.00 58.00 202 GLN A CA 1
ATOM 1630 C C . GLN A 1 202 ? -11.358 -10.912 44.159 1.00 58.00 202 GLN A C 1
ATOM 1632 O O . GLN A 1 202 ? -11.453 -10.915 45.384 1.00 58.00 202 GLN A O 1
ATOM 1637 N N . ILE A 1 203 ? -12.240 -11.548 43.380 1.00 56.59 203 ILE A N 1
ATOM 1638 C CA . ILE A 1 203 ? -13.395 -12.321 43.878 1.00 56.59 203 ILE A CA 1
ATOM 1639 C C . ILE A 1 203 ? -13.075 -13.834 43.962 1.00 56.59 203 ILE A C 1
ATOM 1641 O O . ILE A 1 203 ? -13.888 -14.611 44.464 1.00 56.59 203 ILE A O 1
ATOM 1645 N N . LYS A 1 204 ? -11.895 -14.264 43.498 1.00 44.47 204 LYS A N 1
ATOM 1646 C CA . LYS A 1 204 ? -11.379 -15.636 43.649 1.00 44.47 204 LYS A CA 1
ATOM 1647 C C . LYS A 1 204 ? -10.348 -15.721 44.765 1.00 44.47 204 LYS A C 1
ATOM 1649 O O . LYS A 1 204 ? -10.307 -16.799 45.396 1.00 44.47 204 LYS A O 1
#

Secondary structure (DSSP, 8-state):
-EEEE---SB-TT--EEEEEEE---TT-----------SSS-SSSEEEEEEETT-SSSPPEEEEE-TT-EEEE-TTHHHHEEEEEE--SS-EEEEEE--B--TT-SHHHHHHHHHHHHTTEEE-TTT--EEES---HHHHHHHHHHHHHIIIIIIHHHHHTTTGGGGT--TTHHHHHHHHHHHHHHHHHHHHHHHHHHHHHHT-

Sequence (204 aa):
AVSWHHDENLVERSTVAVYSYSCEEKGSAMEGSNEQTLKGRDPAVWHVGLKVAWDIETPGLAIPLHQGDFYLMLDDLNMTHQHCVLAGFSPRFSSTHRVADCSRGTLEYILGQCELALQNLQTDSDSMALSLKSLETAVIKQVGEIHNEVEFEWLRQFWFQGKRYLKFTDWWLKPMAKLEEFWRKMEIMTSLVLSEVGKKEQIK

Radius of gyration: 26.51 Å; chains: 1; bounding box: 60×40×77 Å

Foldseek 3Di:
DWDWDFDPQADAQWKKKKWKAFDDPPPPPPPDDDPPVPDDDDQQFKWKWKDFPPDPPPDIDTHTDYGGDMDMQGGCRSVGMIITIRDHDTDMDMDIDGHGNCVVPDLVNLVVLLVLLCVQWDQDPPPSDIAGNDPPPVSLVSLVVSLCCLVPVPQCVVPVVPCPCVVPDPVCVVSNVVSVVSNVVSVVVVVNNVVVVVVVVVVD